Protein AF-A0A7G5ZR38-F1 (afdb_monomer)

Sequence (295 aa):
MTVLQPEMVTRLSILSIAAEMAARTSNGDVGGRALLDALPGSLGVTAGALDDHVKLMEQQDLVKGIFTMGGLAAVFVRPRGKDLAAQFERDRRDPVDRLLALEDDYLRWLYTRVEIEGVVPVARDFLDAKFGYLGIAYTEGEVEKATSRLHAKDLLEPGSLDMTETGRKTVEHKRSVRDLDRVATVSHVTTHITDSTNVSVGSSNVTQTATIQASWADEVTRLLEIVGQSMAALPDKVGDAIAPLVEDAREGVAAEEKSRVKRALSSIAGFLNDTAAGALGGHLATQIPQVMALL

Nearest PDB structures (foldseek):
  3eco-assembly1_A  TM=5.304E-01  e=6.222E-02  Staphylococcus aureus subsp. aureus Mu50
  7ne9-assembly1_CCC  TM=7.356E-01  e=5.129E-01  Parasynechococcus marenigrum WH 8102
  7ne9-assembly1_DDD  TM=6.601E-01  e=2.711E-01  Parasynechococcus marenigrum WH 8102
  6ep3-assembly1_A  TM=2.578E-01  e=2.465E+00  Listeria monocytogenes EGD-e
  8rhz-assembly1_A  TM=2.061E-01  e=1.665E+00  Homo sapiens

Solvent-accessible surface area (backbone atoms only — not comparable to full-atom values): 17172 Å² total; per-residue (Å²): 130,84,83,73,52,70,71,54,48,51,47,51,49,52,44,31,52,49,40,57,50,17,73,75,35,96,83,36,52,34,44,34,63,62,50,58,73,68,49,64,75,88,72,70,74,45,75,69,56,46,43,53,49,46,52,55,35,31,78,68,57,25,33,46,71,41,73,51,100,89,42,50,52,31,38,33,66,32,72,65,26,42,54,51,22,53,49,51,51,49,60,58,63,34,69,65,64,45,46,52,51,45,40,42,52,51,53,48,49,46,48,43,33,43,78,72,66,69,39,88,82,52,78,67,59,54,57,71,68,62,51,50,50,83,85,43,65,67,51,70,72,55,51,54,54,34,51,57,49,36,38,78,67,54,26,24,41,89,97,51,86,49,66,28,74,60,30,50,50,34,53,75,69,70,50,55,69,73,57,60,80,57,60,67,78,77,72,81,76,82,76,88,76,94,65,100,70,93,75,86,83,80,58,96,86,62,91,80,82,81,82,75,85,65,53,62,57,57,56,49,50,53,50,51,48,54,51,58,64,50,38,80,78,44,60,66,77,55,32,67,65,43,51,63,36,53,50,51,23,50,54,17,49,78,70,69,34,48,71,52,25,49,51,28,52,49,53,50,42,50,51,38,66,73,61,73,50,55,74,63,26,55,55,51,54,61,49,53,61,62,55,53,75,63,94

pLDDT: mean 89.08, std 13.52, range [47.53, 98.44]

Structure (mmCIF, N/CA/C/O backbone):
data_AF-A0A7G5ZR38-F1
#
_entry.id   AF-A0A7G5ZR38-F1
#
loop_
_atom_site.group_PDB
_atom_site.id
_atom_site.type_symbol
_atom_site.label_atom_id
_atom_site.label_alt_id
_atom_site.label_comp_id
_atom_site.label_asym_id
_atom_site.label_entity_id
_atom_site.label_seq_id
_atom_site.pdbx_PDB_ins_code
_atom_site.Cartn_x
_atom_site.Cartn_y
_atom_site.Cartn_z
_atom_site.occupancy
_atom_site.B_iso_or_equiv
_atom_site.auth_seq_id
_atom_site.auth_comp_id
_atom_site.auth_asym_id
_atom_site.auth_atom_id
_atom_site.pdbx_PDB_model_num
ATOM 1 N N . MET A 1 1 ? -6.845 -3.267 -0.862 1.00 54.16 1 MET A N 1
ATOM 2 C CA . MET A 1 1 ? -5.856 -2.731 -1.817 1.00 54.16 1 MET A CA 1
ATOM 3 C C . MET A 1 1 ? -4.561 -3.469 -1.547 1.00 54.16 1 MET A C 1
ATOM 5 O O . MET A 1 1 ? -4.143 -3.497 -0.396 1.00 54.16 1 MET A O 1
ATOM 9 N N . THR A 1 2 ? -4.000 -4.170 -2.526 1.00 74.00 2 THR A N 1
ATOM 10 C CA . THR A 1 2 ? -2.745 -4.901 -2.313 1.00 74.00 2 THR A CA 1
ATOM 11 C C . THR A 1 2 ? -1.621 -3.881 -2.194 1.00 74.00 2 THR A C 1
ATOM 13 O O . THR A 1 2 ? -1.389 -3.129 -3.136 1.00 74.00 2 THR A O 1
ATOM 16 N N . VAL A 1 3 ? -0.951 -3.823 -1.041 1.00 81.06 3 VAL A N 1
ATOM 17 C CA . VAL A 1 3 ? 0.235 -2.976 -0.865 1.00 81.06 3 VAL A CA 1
ATOM 18 C C . VAL A 1 3 ? 1.305 -3.485 -1.827 1.00 81.06 3 VAL A C 1
ATOM 20 O O . VAL A 1 3 ? 1.774 -4.619 -1.699 1.00 81.06 3 VAL A O 1
ATOM 23 N N . LEU A 1 4 ? 1.642 -2.681 -2.835 1.00 89.44 4 LEU A N 1
ATOM 24 C CA . LEU A 1 4 ? 2.695 -3.028 -3.782 1.00 89.44 4 LEU A CA 1
ATOM 25 C C . LEU A 1 4 ? 4.043 -2.972 -3.066 1.00 89.44 4 LEU A C 1
ATOM 27 O O . LEU A 1 4 ? 4.365 -1.994 -2.395 1.00 89.44 4 LEU A O 1
ATOM 31 N N . GLN A 1 5 ? 4.838 -4.028 -3.227 1.00 93.38 5 GLN A N 1
ATOM 32 C CA . GLN A 1 5 ? 6.209 -4.047 -2.726 1.00 93.38 5 GLN A CA 1
ATOM 33 C C . GLN A 1 5 ? 7.028 -2.938 -3.414 1.00 93.38 5 GLN A C 1
ATOM 35 O O . GLN A 1 5 ? 6.833 -2.729 -4.617 1.00 93.38 5 GLN A O 1
ATOM 40 N N . PRO A 1 6 ? 7.969 -2.269 -2.722 1.00 91.81 6 PRO A N 1
ATOM 41 C CA . PRO A 1 6 ? 8.768 -1.184 -3.302 1.00 91.81 6 PRO A CA 1
ATOM 42 C C . PRO A 1 6 ? 9.442 -1.559 -4.630 1.00 91.81 6 PRO A C 1
ATOM 44 O O . PRO A 1 6 ? 9.352 -0.821 -5.606 1.00 91.81 6 PRO A O 1
ATOM 47 N N . GLU A 1 7 ? 10.009 -2.764 -4.725 1.00 94.94 7 GLU A N 1
ATOM 48 C CA . GLU A 1 7 ? 10.624 -3.270 -5.961 1.00 94.94 7 GLU A CA 1
ATOM 49 C C . GLU A 1 7 ? 9.632 -3.420 -7.124 1.00 94.94 7 GLU A C 1
ATOM 51 O O . GLU A 1 7 ? 9.996 -3.298 -8.296 1.00 94.94 7 GLU A O 1
ATOM 56 N N . MET A 1 8 ? 8.364 -3.716 -6.823 1.00 95.56 8 MET A N 1
ATOM 57 C CA . MET A 1 8 ? 7.316 -3.777 -7.839 1.00 95.56 8 MET A CA 1
ATOM 58 C C . MET A 1 8 ? 6.988 -2.375 -8.354 1.00 95.56 8 MET A C 1
ATOM 60 O O . MET A 1 8 ? 6.874 -2.193 -9.562 1.00 95.56 8 MET A O 1
ATOM 64 N N . VAL A 1 9 ? 6.901 -1.382 -7.464 1.00 95.00 9 VAL A N 1
ATOM 65 C CA . VAL A 1 9 ? 6.687 0.023 -7.848 1.00 95.00 9 VAL A CA 1
ATOM 66 C C . VAL A 1 9 ? 7.836 0.522 -8.725 1.00 95.00 9 VAL A C 1
ATOM 68 O O . VAL A 1 9 ? 7.581 1.139 -9.760 1.00 95.00 9 VAL A O 1
ATOM 71 N N . THR A 1 10 ? 9.087 0.192 -8.385 1.00 95.81 10 THR A N 1
ATOM 72 C CA . THR A 1 10 ? 10.254 0.523 -9.217 1.00 95.81 10 THR A CA 1
ATOM 73 C C . THR A 1 10 ? 10.144 -0.101 -10.607 1.00 95.81 10 THR A C 1
ATOM 75 O O . THR A 1 10 ? 10.265 0.609 -11.604 1.00 95.81 10 THR A O 1
ATOM 78 N N . ARG A 1 11 ? 9.835 -1.402 -10.707 1.00 97.31 11 ARG A N 1
ATOM 79 C CA . ARG A 1 11 ? 9.663 -2.078 -12.008 1.00 97.31 11 ARG A CA 1
ATOM 80 C C . ARG A 1 11 ? 8.535 -1.482 -12.843 1.00 97.31 11 ARG A C 1
ATOM 82 O O . ARG A 1 11 ? 8.732 -1.244 -14.030 1.00 97.31 11 ARG A O 1
ATOM 89 N N . LEU A 1 12 ? 7.379 -1.212 -12.240 1.00 97.25 12 LEU A N 1
ATOM 90 C CA . LEU A 1 12 ? 6.247 -0.597 -12.936 1.00 97.25 12 LEU A CA 1
ATOM 91 C C . LEU A 1 12 ? 6.560 0.836 -13.386 1.00 97.25 12 LEU A C 1
ATOM 93 O O . LEU A 1 12 ? 6.154 1.233 -14.476 1.00 97.25 12 LEU A O 1
ATOM 97 N N . SER A 1 13 ? 7.354 1.577 -12.610 1.00 96.38 13 SER A N 1
ATOM 98 C CA . SER A 1 13 ? 7.843 2.904 -13.000 1.00 96.38 13 SER A CA 1
ATOM 99 C C . SER A 1 13 ? 8.786 2.828 -14.204 1.00 96.38 13 SER A C 1
ATOM 101 O O . SER A 1 13 ? 8.614 3.588 -15.155 1.00 96.38 13 SER A O 1
ATOM 103 N N . ILE A 1 14 ? 9.729 1.874 -14.212 1.00 97.56 14 ILE A N 1
ATOM 104 C CA . ILE A 1 14 ? 10.611 1.620 -15.366 1.00 97.56 14 ILE A CA 1
ATOM 105 C C . ILE A 1 14 ? 9.779 1.244 -16.598 1.00 97.56 14 ILE A C 1
ATOM 107 O O . ILE A 1 14 ? 9.995 1.795 -17.675 1.00 97.56 14 ILE A O 1
ATOM 111 N N . LEU A 1 15 ? 8.814 0.330 -16.443 1.00 98.19 15 LEU A N 1
ATOM 112 C CA . LEU A 1 15 ? 7.939 -0.118 -17.528 1.00 98.19 15 LEU A CA 1
ATOM 113 C C . LEU A 1 15 ? 7.117 1.036 -18.111 1.00 98.19 15 LEU A C 1
ATOM 115 O O . LEU A 1 15 ? 7.019 1.153 -19.330 1.00 98.19 15 LEU A O 1
ATOM 119 N N . SER A 1 16 ? 6.555 1.889 -17.251 1.00 97.69 16 SER A N 1
ATOM 120 C CA . SER A 1 16 ? 5.786 3.064 -17.663 1.00 97.69 16 SER A CA 1
ATOM 121 C C . SER A 1 16 ? 6.632 4.047 -18.473 1.00 97.69 16 SER A C 1
ATOM 123 O O . SER A 1 16 ? 6.255 4.416 -19.587 1.00 97.69 16 SER A O 1
ATOM 125 N N . ILE A 1 17 ? 7.827 4.388 -17.979 1.00 97.31 17 ILE A N 1
ATOM 126 C CA . ILE A 1 17 ? 8.744 5.303 -18.673 1.00 97.31 17 ILE A CA 1
ATOM 127 C C . ILE A 1 17 ? 9.209 4.702 -20.005 1.00 97.31 17 ILE A C 1
ATOM 129 O O . ILE A 1 17 ? 9.191 5.383 -21.030 1.00 97.31 17 ILE A O 1
ATOM 133 N N . ALA A 1 18 ? 9.547 3.409 -20.035 1.00 97.88 18 ALA A N 1
ATOM 134 C CA . ALA A 1 18 ? 9.899 2.722 -21.274 1.00 97.88 18 ALA A CA 1
ATOM 135 C C . ALA A 1 18 ? 8.738 2.727 -22.283 1.00 97.88 18 ALA A C 1
ATOM 137 O O . ALA A 1 18 ? 8.961 2.949 -23.472 1.00 97.88 18 ALA A O 1
ATOM 138 N N . ALA A 1 19 ? 7.496 2.520 -21.833 1.00 97.81 19 ALA A N 1
ATOM 139 C CA . ALA A 1 19 ? 6.319 2.551 -22.700 1.00 97.81 19 ALA A CA 1
ATOM 140 C C . ALA A 1 19 ? 6.065 3.954 -23.272 1.00 97.81 19 ALA A C 1
ATOM 142 O O . ALA A 1 19 ? 5.773 4.087 -24.462 1.00 97.81 19 ALA A O 1
ATOM 143 N N . GLU A 1 20 ? 6.227 4.995 -22.453 1.00 97.31 20 GLU A 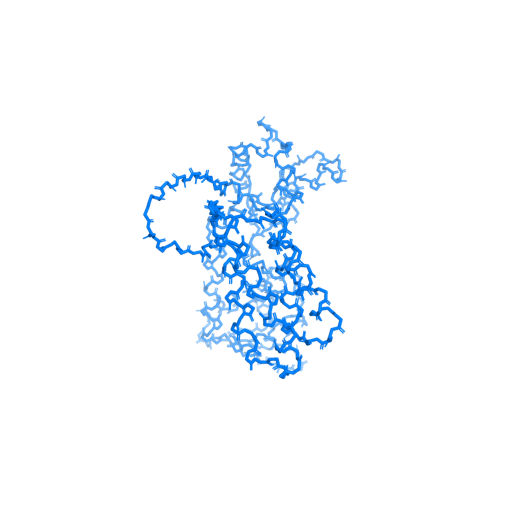N 1
ATOM 144 C CA . GLU A 1 20 ? 6.110 6.388 -22.883 1.00 97.31 20 GLU A CA 1
ATOM 145 C C . GLU A 1 20 ? 7.185 6.757 -23.914 1.00 97.31 20 GLU A C 1
ATOM 147 O O . GLU A 1 20 ? 6.877 7.358 -24.945 1.00 97.31 20 GLU A O 1
ATOM 152 N N . MET A 1 21 ? 8.439 6.365 -23.679 1.00 98.00 21 MET A N 1
ATOM 153 C CA . MET A 1 21 ? 9.536 6.600 -24.621 1.00 98.00 21 MET A CA 1
ATOM 154 C C . MET A 1 21 ? 9.327 5.840 -25.935 1.00 98.00 21 MET A C 1
ATOM 156 O O . MET A 1 21 ? 9.479 6.428 -27.005 1.00 98.00 21 MET A O 1
ATOM 160 N N . ALA A 1 22 ? 8.914 4.571 -25.870 1.00 97.19 22 ALA A N 1
ATOM 161 C CA . ALA A 1 22 ? 8.637 3.749 -27.047 1.00 97.19 22 ALA A CA 1
ATOM 162 C C . ALA A 1 22 ? 7.500 4.319 -27.911 1.00 97.19 22 ALA A C 1
ATOM 164 O O . ALA A 1 22 ? 7.500 4.135 -29.124 1.00 97.19 22 ALA A O 1
ATOM 165 N N . ALA A 1 23 ? 6.534 5.027 -27.315 1.00 96.81 23 ALA A N 1
ATOM 166 C CA . ALA A 1 23 ? 5.470 5.700 -28.060 1.00 96.81 23 ALA A CA 1
ATOM 167 C C . ALA A 1 23 ? 5.968 6.920 -28.862 1.00 96.81 23 ALA A C 1
ATOM 169 O O . ALA A 1 23 ? 5.287 7.363 -29.786 1.00 96.81 23 ALA A O 1
ATOM 170 N N . ARG A 1 24 ? 7.143 7.465 -28.520 1.00 96.69 24 ARG A N 1
ATOM 171 C CA . ARG A 1 24 ? 7.764 8.615 -29.199 1.00 96.69 24 ARG A CA 1
ATOM 172 C C . ARG A 1 24 ? 8.770 8.202 -30.278 1.00 96.69 24 ARG A C 1
ATOM 174 O O . ARG A 1 24 ? 9.185 9.055 -31.059 1.00 96.69 24 ARG A O 1
ATOM 181 N N . THR A 1 25 ? 9.177 6.931 -30.334 1.00 95.38 25 THR A N 1
ATOM 182 C CA . THR A 1 25 ? 10.129 6.414 -31.330 1.00 95.38 25 THR A CA 1
ATOM 183 C C . THR A 1 25 ? 9.399 5.671 -32.452 1.00 95.38 25 THR A C 1
ATOM 185 O O . THR A 1 25 ? 8.442 4.940 -32.215 1.00 95.38 25 THR A O 1
ATOM 188 N N . SER A 1 26 ? 9.846 5.828 -33.703 1.00 91.75 26 SER A N 1
ATOM 189 C CA . SER A 1 26 ? 9.220 5.157 -34.860 1.00 91.75 26 SER A CA 1
ATOM 190 C C . SER A 1 26 ? 9.378 3.635 -34.828 1.00 91.75 26 SER A C 1
ATOM 192 O O . SER A 1 26 ? 8.535 2.906 -35.342 1.00 91.75 26 SER A O 1
ATOM 194 N N . ASN A 1 27 ? 10.471 3.165 -34.227 1.00 90.94 27 ASN A N 1
ATOM 195 C CA . ASN A 1 27 ? 10.857 1.758 -34.189 1.00 90.94 27 ASN A CA 1
ATOM 196 C C . ASN A 1 27 ? 10.329 1.032 -32.937 1.00 90.94 27 ASN A C 1
ATOM 198 O O . ASN A 1 27 ? 10.399 -0.195 -32.866 1.00 90.94 27 ASN A O 1
ATOM 202 N N . GLY A 1 28 ? 9.786 1.771 -31.960 1.00 91.12 28 GLY A N 1
ATOM 203 C CA . GLY A 1 28 ? 9.243 1.223 -30.715 1.00 91.12 28 GLY A CA 1
ATOM 204 C C . GLY A 1 28 ? 10.284 0.651 -29.748 1.00 91.12 28 GLY A C 1
ATOM 205 O O . GLY A 1 28 ? 9.896 0.041 -28.749 1.00 91.12 28 GLY A O 1
ATOM 206 N N . ASP A 1 29 ? 11.578 0.826 -30.029 1.00 95.19 29 ASP A N 1
ATOM 207 C CA . ASP A 1 29 ? 12.674 0.492 -29.129 1.00 95.19 29 ASP A CA 1
ATOM 208 C C . ASP A 1 29 ? 13.139 1.706 -28.324 1.00 95.19 29 ASP A C 1
ATOM 210 O O . ASP A 1 29 ? 13.048 2.859 -28.760 1.00 95.19 29 ASP A O 1
ATOM 214 N N . VAL A 1 30 ? 13.625 1.426 -27.117 1.00 97.69 30 VAL A N 1
ATOM 215 C CA . VAL A 1 30 ? 14.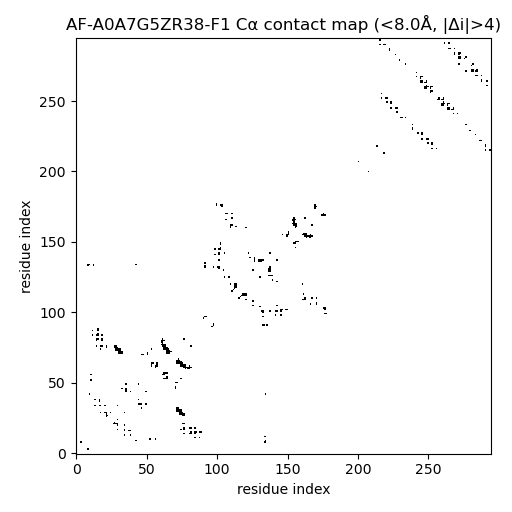195 2.412 -26.199 1.00 97.69 30 VAL A CA 1
ATOM 216 C C . VAL A 1 30 ? 15.603 1.968 -25.832 1.00 97.69 30 VAL A C 1
ATOM 218 O O . VAL A 1 30 ? 15.786 0.881 -25.285 1.00 97.69 30 VAL A O 1
ATOM 221 N N . GLY A 1 31 ? 16.604 2.801 -26.121 1.00 97.69 31 GLY A N 1
ATOM 222 C CA . GLY A 1 31 ? 17.993 2.509 -25.764 1.00 97.69 31 GLY A CA 1
ATOM 223 C C . GLY A 1 31 ? 18.178 2.428 -24.246 1.00 97.69 31 GLY A C 1
ATOM 224 O O . GLY A 1 31 ? 17.693 3.297 -23.525 1.00 97.69 31 GLY A O 1
ATOM 225 N N . GLY A 1 32 ? 18.906 1.422 -23.751 1.00 97.00 32 GLY A N 1
ATOM 226 C CA . GLY A 1 32 ? 19.044 1.170 -22.308 1.00 97.00 32 GLY A CA 1
ATOM 227 C C . GLY A 1 32 ? 19.629 2.353 -21.528 1.00 97.00 32 GLY A C 1
ATOM 228 O O . GLY A 1 32 ? 19.128 2.699 -20.461 1.00 97.00 32 GLY A O 1
ATOM 229 N N . ARG A 1 33 ? 20.620 3.051 -22.100 1.00 97.12 33 ARG A N 1
ATOM 230 C CA . ARG A 1 33 ? 21.179 4.278 -21.505 1.00 97.12 33 ARG A CA 1
ATOM 231 C C . ARG A 1 33 ? 20.180 5.434 -21.488 1.00 97.12 33 ARG A C 1
ATOM 233 O O . ARG A 1 33 ? 20.053 6.098 -20.472 1.00 97.12 33 ARG A O 1
ATOM 240 N N . ALA A 1 34 ? 19.446 5.636 -22.582 1.00 97.62 34 ALA A N 1
ATOM 241 C CA . ALA A 1 34 ? 18.419 6.673 -22.646 1.00 97.62 34 ALA A CA 1
ATOM 242 C C . ALA A 1 34 ? 17.288 6.406 -21.640 1.00 97.62 34 ALA A C 1
ATOM 244 O O . ALA A 1 34 ? 16.775 7.343 -21.039 1.00 97.62 34 ALA A O 1
ATOM 245 N N . LEU A 1 35 ? 16.929 5.132 -21.436 1.00 97.56 35 LEU A N 1
ATOM 246 C CA . LEU A 1 35 ? 15.979 4.731 -20.404 1.00 97.56 35 LEU A CA 1
ATOM 247 C C . LEU A 1 35 ? 16.519 5.056 -19.009 1.00 97.56 35 LEU A C 1
ATOM 249 O O . LEU A 1 35 ? 15.810 5.691 -18.241 1.00 97.56 35 LEU A O 1
ATOM 253 N N . LEU A 1 36 ? 17.763 4.672 -18.700 1.00 97.31 36 LEU A N 1
ATOM 254 C CA . LEU A 1 36 ? 18.401 4.966 -17.413 1.00 97.31 36 LEU A CA 1
ATOM 255 C C . LEU A 1 36 ? 18.450 6.474 -17.124 1.00 97.31 36 LEU A C 1
ATOM 257 O O . LEU A 1 36 ? 18.095 6.888 -16.026 1.00 97.31 36 LEU A O 1
ATOM 261 N N . ASP A 1 37 ? 18.830 7.281 -18.117 1.00 96.94 37 ASP A N 1
ATOM 262 C CA . ASP A 1 37 ? 18.907 8.742 -18.003 1.00 96.94 37 ASP A CA 1
ATOM 263 C C . ASP A 1 37 ? 17.518 9.389 -17.811 1.00 96.94 37 ASP A C 1
ATOM 265 O O . ASP A 1 37 ? 17.408 10.466 -17.225 1.00 96.94 37 ASP A O 1
ATOM 269 N N . ALA A 1 38 ? 16.448 8.739 -18.283 1.00 96.69 38 ALA A N 1
ATOM 270 C CA . ALA A 1 38 ? 15.068 9.191 -18.103 1.00 96.69 38 ALA A CA 1
ATOM 271 C C . ALA A 1 38 ? 14.460 8.791 -16.745 1.00 96.69 38 ALA A C 1
ATOM 273 O O . ALA A 1 38 ? 13.414 9.326 -16.365 1.00 96.69 38 ALA A O 1
ATOM 274 N N . LEU A 1 39 ? 15.072 7.855 -16.007 1.00 95.25 39 LEU A N 1
ATOM 275 C CA . LEU A 1 39 ? 14.566 7.440 -14.700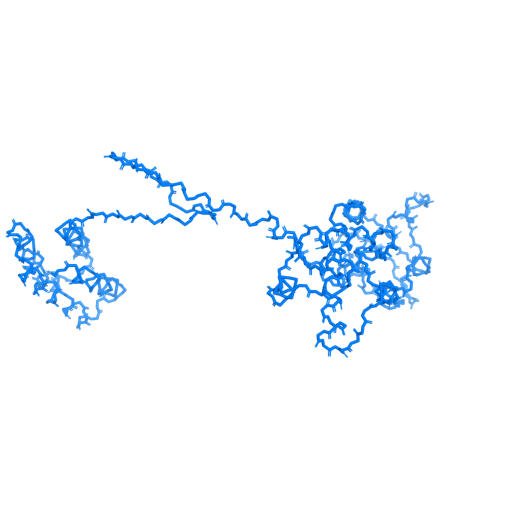 1.00 95.25 39 LEU A CA 1
ATOM 276 C C . LEU A 1 39 ? 14.797 8.542 -13.651 1.00 95.25 39 LEU A C 1
ATOM 278 O O . LEU A 1 39 ? 15.897 9.088 -13.552 1.00 95.25 39 LEU A O 1
ATOM 282 N N . PRO A 1 40 ? 13.799 8.844 -12.799 1.00 91.25 40 PRO A N 1
ATOM 283 C CA . PRO A 1 40 ? 14.002 9.730 -11.664 1.00 91.25 40 PRO A CA 1
ATOM 284 C C . PRO A 1 40 ? 15.117 9.209 -10.753 1.00 91.25 40 PRO A C 1
ATOM 286 O O . PRO A 1 40 ? 15.083 8.057 -10.317 1.00 91.25 40 PRO A O 1
ATOM 289 N N . GLY A 1 41 ? 16.063 10.077 -10.383 1.00 87.75 41 GLY A N 1
ATOM 290 C CA . GLY A 1 41 ? 17.148 9.714 -9.462 1.00 87.75 41 GLY A CA 1
ATOM 291 C C . GLY A 1 41 ? 16.657 9.214 -8.095 1.00 87.75 41 GLY A C 1
ATOM 292 O O . GLY A 1 41 ? 17.369 8.478 -7.417 1.00 87.75 41 GLY A O 1
ATOM 293 N N . SER A 1 42 ? 15.420 9.549 -7.706 1.00 82.50 42 SER A N 1
ATOM 294 C CA . SER A 1 42 ? 14.762 9.037 -6.497 1.00 82.50 42 SER A CA 1
ATOM 295 C C . SER A 1 42 ? 14.527 7.525 -6.508 1.00 82.50 42 SER A C 1
ATOM 297 O O . SER A 1 42 ? 14.404 6.945 -5.435 1.00 82.50 42 SER A O 1
ATOM 299 N N . LEU A 1 43 ? 14.494 6.876 -7.677 1.00 88.31 43 LEU A N 1
ATOM 300 C CA . LEU A 1 43 ? 14.350 5.421 -7.765 1.00 88.31 43 LEU A CA 1
ATOM 301 C C . LEU A 1 43 ? 15.650 4.674 -7.426 1.00 88.31 43 LEU A C 1
ATOM 303 O O . LEU A 1 43 ? 15.605 3.469 -7.200 1.00 88.31 43 LEU A O 1
ATOM 307 N N . GLY A 1 44 ? 16.804 5.357 -7.412 1.00 91.94 44 GLY A N 1
ATOM 308 C CA . GLY A 1 44 ? 18.097 4.750 -7.072 1.00 91.94 44 GLY A CA 1
ATOM 309 C C . GLY A 1 44 ? 18.537 3.620 -8.012 1.00 91.94 44 GLY A C 1
ATOM 310 O O . GLY A 1 44 ? 19.366 2.792 -7.637 1.00 91.94 44 GLY A O 1
ATOM 311 N N . VAL A 1 45 ? 17.976 3.553 -9.223 1.00 95.88 45 VAL A N 1
ATOM 312 C CA . VAL A 1 45 ? 18.248 2.476 -10.180 1.00 95.88 45 VAL A CA 1
ATOM 313 C C . VAL A 1 45 ? 19.611 2.706 -10.826 1.00 95.88 45 VAL A C 1
ATOM 315 O O . VAL A 1 45 ? 19.833 3.700 -11.512 1.00 95.88 45 VAL A O 1
ATOM 318 N N . THR A 1 46 ? 20.530 1.770 -10.610 1.00 96.62 46 THR A N 1
ATOM 319 C CA . THR A 1 46 ? 21.821 1.723 -11.307 1.00 96.62 46 THR A CA 1
ATOM 320 C C . THR A 1 46 ? 21.683 0.986 -12.639 1.00 96.62 46 THR A C 1
ATOM 322 O O . THR A 1 46 ? 20.706 0.272 -12.858 1.00 96.62 46 THR A O 1
ATOM 325 N N . ALA A 1 47 ? 22.679 1.094 -13.524 1.00 95.88 47 ALA A N 1
ATOM 326 C CA . ALA A 1 47 ? 22.681 0.351 -14.789 1.00 95.88 47 ALA A CA 1
ATOM 327 C C . ALA A 1 47 ? 22.531 -1.171 -14.580 1.00 95.88 47 ALA A C 1
ATOM 329 O O . ALA A 1 47 ? 21.712 -1.803 -15.236 1.00 95.88 47 ALA A O 1
ATOM 330 N N . GLY A 1 48 ? 23.251 -1.749 -13.608 1.00 95.69 48 GLY A N 1
ATOM 331 C CA . GLY A 1 48 ? 23.129 -3.176 -13.285 1.00 95.69 48 GLY A CA 1
ATOM 332 C C . GLY A 1 48 ? 21.744 -3.553 -12.748 1.00 95.69 48 GLY A C 1
ATOM 333 O O . GLY A 1 48 ? 21.171 -4.552 -13.171 1.00 95.69 48 GLY A O 1
ATOM 334 N N . ALA A 1 49 ? 21.161 -2.719 -11.880 1.00 96.81 49 ALA A N 1
ATOM 335 C CA . ALA A 1 49 ? 19.807 -2.949 -11.373 1.00 96.81 49 ALA A CA 1
ATOM 336 C C . ALA A 1 49 ? 18.743 -2.836 -12.480 1.00 96.81 49 ALA A C 1
ATOM 338 O O . ALA A 1 49 ? 17.768 -3.588 -12.481 1.00 96.81 49 ALA A O 1
ATOM 339 N N . LEU A 1 50 ? 18.932 -1.926 -13.443 1.00 97.50 50 LEU A N 1
ATOM 340 C CA . LEU A 1 50 ? 18.060 -1.810 -14.610 1.00 97.50 50 LEU A CA 1
ATOM 341 C C . LEU A 1 50 ? 18.088 -3.094 -15.447 1.00 97.50 50 LEU A C 1
ATOM 343 O O . LEU A 1 50 ? 17.022 -3.600 -15.802 1.00 97.50 50 LEU A O 1
ATOM 347 N N . ASP A 1 51 ? 19.275 -3.644 -15.715 1.00 98.06 51 ASP A N 1
ATOM 348 C CA . ASP A 1 51 ? 19.429 -4.906 -16.445 1.00 98.06 51 ASP A CA 1
ATOM 349 C C . ASP A 1 51 ? 18.649 -6.042 -15.763 1.00 98.06 51 ASP A C 1
ATOM 351 O O . ASP A 1 51 ? 17.911 -6.779 -16.423 1.00 98.06 51 ASP A O 1
ATOM 355 N N . ASP A 1 52 ? 18.764 -6.162 -14.439 1.00 97.88 52 ASP A N 1
ATOM 356 C CA . ASP A 1 52 ? 18.081 -7.201 -13.666 1.00 97.88 52 ASP A CA 1
ATOM 357 C C . ASP A 1 52 ? 16.559 -7.007 -13.648 1.00 97.88 52 ASP A C 1
ATOM 359 O O . ASP A 1 52 ? 15.802 -7.961 -13.858 1.00 97.88 52 ASP A O 1
ATOM 363 N N . HIS A 1 53 ? 16.081 -5.770 -13.496 1.00 98.00 53 HIS A N 1
ATOM 364 C CA . HIS A 1 53 ? 14.656 -5.463 -13.605 1.00 98.00 53 HIS A CA 1
ATOM 365 C C . HIS A 1 53 ? 14.096 -5.779 -14.996 1.00 98.00 53 HIS A C 1
ATOM 367 O O . HIS A 1 53 ? 13.004 -6.344 -15.091 1.00 98.00 53 HIS A O 1
ATOM 373 N N . VAL A 1 54 ? 14.830 -5.471 -16.071 1.00 98.19 54 VAL A N 1
ATOM 374 C CA . VAL A 1 54 ? 14.407 -5.785 -17.444 1.00 98.19 54 VAL A CA 1
ATOM 375 C C . VAL A 1 54 ? 14.368 -7.291 -17.682 1.00 98.19 54 VAL A C 1
ATOM 377 O O . VAL A 1 54 ? 13.381 -7.768 -18.241 1.00 98.19 54 VAL A O 1
ATOM 380 N N . LYS A 1 55 ? 15.351 -8.062 -17.198 1.00 98.31 55 LYS A N 1
ATOM 381 C CA . LYS A 1 55 ? 15.317 -9.537 -17.273 1.00 98.31 55 LYS A CA 1
ATOM 382 C C . LYS A 1 55 ? 14.093 -10.115 -16.562 1.00 98.31 55 LYS A C 1
ATOM 384 O O . LYS A 1 55 ? 13.431 -11.000 -17.099 1.00 98.31 55 LYS A O 1
ATOM 389 N N . LEU A 1 56 ? 13.757 -9.601 -15.377 1.00 98.06 56 LEU A N 1
ATOM 390 C CA . LEU A 1 56 ? 12.565 -10.034 -14.640 1.00 98.06 56 LEU A CA 1
ATOM 391 C C . LEU A 1 56 ? 11.270 -9.688 -15.390 1.00 98.06 56 LEU A C 1
ATOM 393 O O . LEU A 1 56 ? 10.357 -10.507 -15.452 1.00 98.06 56 LEU A O 1
ATOM 397 N N . MET A 1 57 ? 11.184 -8.497 -15.987 1.00 98.44 57 MET A N 1
ATOM 398 C CA . MET A 1 57 ? 10.031 -8.106 -16.806 1.00 98.44 57 MET A CA 1
ATOM 399 C C . MET A 1 57 ? 9.937 -8.915 -18.110 1.00 98.44 57 MET A C 1
ATOM 401 O O . MET A 1 57 ? 8.837 -9.181 -18.593 1.00 98.44 57 MET A O 1
ATOM 405 N N . GLU A 1 58 ? 11.068 -9.335 -18.678 1.00 98.38 58 GLU A N 1
ATOM 406 C CA . GLU A 1 58 ? 11.119 -10.214 -19.848 1.00 98.38 58 GLU A CA 1
ATOM 407 C C . GLU A 1 58 ? 10.617 -11.626 -19.518 1.00 98.38 58 GLU A C 1
ATOM 409 O O . GLU A 1 58 ? 9.813 -12.172 -20.273 1.00 98.38 58 GLU A O 1
ATOM 414 N N . GLN A 1 59 ? 10.980 -12.177 -18.353 1.00 98.12 59 GLN A N 1
ATOM 415 C CA . GLN A 1 59 ? 10.423 -13.444 -17.846 1.00 98.12 59 GLN A CA 1
ATOM 416 C C . GLN A 1 59 ? 8.896 -13.392 -17.665 1.00 98.12 59 GLN A C 1
ATOM 418 O O . GLN A 1 59 ? 8.224 -14.417 -17.757 1.00 98.12 59 GLN A O 1
ATOM 423 N N . GLN A 1 60 ? 8.342 -12.202 -17.424 1.00 98.00 60 GLN A N 1
ATOM 424 C CA . GLN A 1 60 ? 6.904 -11.960 -17.273 1.00 98.00 60 GLN A CA 1
ATOM 425 C C . GLN A 1 60 ? 6.190 -11.614 -18.589 1.00 98.00 60 GLN A C 1
ATOM 427 O O . GLN A 1 60 ? 4.996 -11.308 -18.566 1.00 98.00 60 GLN A O 1
ATOM 432 N N . ASP A 1 61 ? 6.893 -11.658 -19.726 1.00 98.12 61 ASP A N 1
ATOM 433 C CA . ASP A 1 61 ? 6.362 -11.299 -21.046 1.00 98.12 61 ASP A CA 1
ATOM 434 C C . ASP A 1 61 ? 5.881 -9.832 -21.144 1.00 98.12 61 ASP A C 1
ATOM 436 O O . ASP A 1 61 ? 4.970 -9.491 -21.899 1.00 98.12 61 ASP A O 1
ATOM 440 N N . LEU A 1 62 ? 6.489 -8.929 -20.369 1.00 98.19 62 LEU A N 1
ATOM 441 C CA . LEU A 1 62 ? 6.156 -7.498 -20.388 1.00 98.19 62 LEU A CA 1
ATOM 442 C C . LEU A 1 62 ? 7.049 -6.721 -21.358 1.00 98.19 62 LEU A C 1
ATOM 444 O O . LEU A 1 62 ? 6.598 -5.791 -22.031 1.00 98.19 62 LEU A O 1
ATOM 448 N N . VAL A 1 63 ? 8.315 -7.122 -21.463 1.00 98.44 63 VAL A N 1
ATOM 449 C CA . VAL A 1 63 ? 9.316 -6.496 -22.334 1.00 98.44 63 VAL A CA 1
ATOM 450 C C . VAL A 1 63 ? 10.134 -7.553 -23.080 1.00 98.44 63 VAL A C 1
ATOM 452 O O . VAL A 1 63 ? 10.020 -8.753 -22.832 1.00 98.44 63 VAL A O 1
ATOM 455 N N . LYS A 1 64 ? 10.942 -7.116 -24.040 1.00 98.44 64 LYS A N 1
ATOM 456 C CA . LYS A 1 64 ? 12.025 -7.894 -24.647 1.00 98.44 64 LYS A CA 1
ATOM 457 C C . LYS A 1 64 ? 13.298 -7.059 -24.566 1.00 98.44 64 LYS A C 1
ATOM 459 O O . LYS A 1 64 ? 13.343 -5.973 -25.149 1.00 98.44 64 LYS A O 1
ATOM 464 N N . GLY A 1 65 ? 14.290 -7.543 -23.827 1.00 97.69 65 GLY A N 1
ATOM 465 C CA . GLY A 1 65 ? 15.580 -6.874 -23.684 1.00 97.69 65 GLY A CA 1
ATOM 466 C C . GLY A 1 65 ? 16.560 -7.332 -24.763 1.00 97.69 65 GLY A C 1
ATOM 467 O O . GLY A 1 65 ? 16.610 -8.507 -25.116 1.00 97.69 65 GLY A O 1
ATOM 468 N N . ILE A 1 66 ? 17.358 -6.412 -25.297 1.00 98.12 66 ILE A N 1
ATOM 469 C CA . ILE A 1 66 ? 18.541 -6.729 -26.099 1.00 98.12 66 ILE A CA 1
ATOM 470 C C . ILE A 1 66 ? 19.761 -6.393 -25.253 1.00 98.12 66 ILE A C 1
ATOM 472 O O . ILE A 1 66 ? 20.014 -5.224 -24.967 1.00 98.12 66 ILE A O 1
ATOM 476 N N . PHE A 1 67 ? 20.520 -7.416 -24.873 1.00 97.69 67 PHE A N 1
ATOM 477 C CA . PHE A 1 67 ? 21.717 -7.284 -24.048 1.00 97.69 67 PHE A CA 1
ATOM 478 C C . PHE A 1 67 ? 22.978 -7.493 -24.890 1.00 97.69 67 PHE A C 1
ATOM 480 O O . PHE A 1 67 ? 23.024 -8.350 -25.772 1.00 97.69 67 PHE A O 1
ATOM 487 N N . THR A 1 68 ? 24.009 -6.706 -24.605 1.00 97.12 68 THR A N 1
ATOM 488 C CA . THR A 1 68 ? 25.348 -6.812 -25.201 1.00 97.12 68 THR A CA 1
ATOM 489 C C . THR A 1 68 ? 26.383 -7.022 -24.098 1.00 97.12 68 THR A C 1
ATOM 491 O O . THR A 1 68 ? 26.043 -7.019 -22.916 1.00 97.12 68 THR A O 1
ATOM 494 N N . MET A 1 69 ? 27.668 -7.146 -24.452 1.00 96.12 69 MET A N 1
ATOM 495 C CA . MET A 1 69 ? 28.742 -7.168 -23.447 1.00 96.12 69 MET A CA 1
ATOM 496 C C . MET A 1 69 ? 28.769 -5.900 -22.571 1.00 96.12 69 MET A C 1
ATOM 498 O O . MET A 1 69 ? 29.286 -5.949 -21.462 1.00 96.12 69 MET A O 1
ATOM 502 N N . GLY A 1 70 ? 28.203 -4.783 -23.048 1.00 94.75 70 GLY A N 1
ATOM 503 C CA . GLY A 1 70 ? 28.085 -3.530 -22.298 1.00 94.75 70 GLY A CA 1
ATOM 504 C C . GLY A 1 70 ? 26.814 -3.392 -21.449 1.00 94.75 70 GLY A C 1
ATOM 505 O O . GLY A 1 70 ? 26.581 -2.306 -20.927 1.00 94.75 70 GLY A O 1
ATOM 506 N N . GLY A 1 71 ? 25.990 -4.441 -21.335 1.00 96.75 71 GLY A N 1
ATOM 507 C CA . GLY A 1 71 ? 24.697 -4.412 -20.637 1.00 96.75 71 GLY A CA 1
ATOM 508 C C . GLY A 1 71 ? 23.508 -4.223 -21.582 1.00 96.75 71 GLY A C 1
ATOM 509 O O . GLY A 1 71 ? 23.583 -4.555 -22.775 1.00 96.75 71 GLY A O 1
ATOM 510 N N . LEU A 1 72 ? 22.393 -3.719 -21.054 1.00 97.81 72 LEU A N 1
ATOM 511 C CA . LEU A 1 72 ? 21.168 -3.466 -21.812 1.00 97.81 72 LEU A CA 1
ATOM 512 C C . LEU A 1 72 ? 21.374 -2.429 -22.929 1.00 97.81 72 LEU A C 1
ATOM 514 O O . LEU A 1 72 ? 21.547 -1.235 -22.684 1.00 97.81 72 LEU A O 1
ATOM 518 N N . ALA A 1 73 ? 21.297 -2.882 -24.179 1.00 97.81 73 ALA A N 1
ATOM 519 C CA . ALA A 1 73 ? 21.391 -2.027 -25.357 1.00 97.81 73 ALA A CA 1
ATOM 520 C C . ALA A 1 73 ? 20.036 -1.415 -25.729 1.00 97.81 73 ALA A C 1
ATOM 522 O O . ALA A 1 73 ? 19.963 -0.210 -25.965 1.00 97.81 73 ALA A O 1
ATOM 523 N N . ALA A 1 74 ? 18.966 -2.215 -25.746 1.00 97.75 74 ALA A N 1
ATOM 524 C CA . ALA A 1 74 ? 17.623 -1.757 -26.104 1.00 97.75 74 ALA A CA 1
ATOM 525 C C . ALA A 1 74 ? 16.520 -2.540 -25.378 1.00 97.75 74 ALA A C 1
ATOM 527 O O . ALA A 1 74 ? 16.696 -3.709 -25.037 1.00 97.75 74 ALA A O 1
ATOM 528 N N . VAL A 1 75 ? 15.365 -1.904 -25.186 1.00 98.38 75 VAL A N 1
ATOM 529 C CA . VAL A 1 75 ? 14.146 -2.496 -24.623 1.00 98.38 75 VAL A CA 1
ATOM 530 C C . VAL A 1 75 ? 12.992 -2.296 -25.595 1.00 98.38 75 VAL A C 1
ATOM 532 O O . VAL A 1 75 ? 12.744 -1.180 -26.046 1.00 98.38 75 VAL A O 1
ATOM 535 N N . PHE A 1 76 ? 12.247 -3.367 -25.859 1.00 98.19 76 PHE A N 1
ATOM 536 C CA . PHE A 1 76 ? 10.971 -3.324 -26.570 1.00 98.19 76 PHE A CA 1
ATOM 537 C C . PHE A 1 76 ? 9.843 -3.641 -25.594 1.00 98.19 76 PHE A C 1
ATOM 539 O O . PHE A 1 76 ? 9.825 -4.718 -24.994 1.00 98.19 76 PHE A O 1
ATOM 546 N N . VAL A 1 77 ? 8.880 -2.735 -25.447 1.00 98.19 77 VAL A N 1
ATOM 547 C CA . VAL A 1 77 ? 7.711 -2.976 -24.591 1.00 98.19 77 VAL A CA 1
ATOM 548 C C . VAL A 1 77 ? 6.671 -3.783 -25.367 1.00 98.19 77 VAL A C 1
ATOM 550 O O . VAL A 1 77 ? 6.175 -3.339 -26.407 1.00 98.19 77 VAL A O 1
ATOM 553 N N . ARG A 1 78 ? 6.333 -4.978 -24.870 1.00 98.12 78 ARG A N 1
ATOM 554 C CA . ARG A 1 78 ? 5.329 -5.861 -25.488 1.00 98.12 78 ARG A CA 1
ATOM 555 C C . ARG A 1 78 ? 3.914 -5.309 -25.251 1.00 98.12 78 ARG A C 1
ATOM 557 O O . ARG A 1 78 ? 3.731 -4.529 -24.317 1.00 98.12 78 ARG A O 1
ATOM 564 N N . PRO A 1 79 ? 2.891 -5.717 -26.032 1.00 97.81 79 PRO A N 1
ATOM 565 C CA . PRO A 1 79 ? 1.516 -5.236 -25.850 1.00 97.81 79 PRO A CA 1
ATOM 566 C C . PRO A 1 79 ? 1.008 -5.351 -24.406 1.00 97.81 79 PRO A C 1
ATOM 568 O O . PRO A 1 79 ? 0.574 -4.358 -23.834 1.00 97.81 79 PRO A O 1
ATOM 571 N N . ARG A 1 80 ? 1.210 -6.509 -23.761 1.00 98.00 80 ARG A N 1
ATOM 572 C CA . ARG A 1 80 ? 0.854 -6.722 -22.349 1.00 98.00 80 ARG A CA 1
ATOM 573 C C . ARG A 1 80 ? 1.562 -5.750 -21.396 1.00 98.00 80 ARG A C 1
ATOM 575 O O . ARG A 1 80 ? 0.966 -5.291 -20.426 1.00 98.00 80 ARG A O 1
ATOM 582 N N . GLY A 1 81 ? 2.827 -5.429 -21.669 1.00 98.19 81 GLY A N 1
ATOM 583 C CA . GLY A 1 81 ? 3.583 -4.431 -20.915 1.00 98.19 81 GLY A CA 1
ATOM 584 C C . GLY A 1 81 ? 3.023 -3.019 -21.088 1.00 98.19 81 GLY A C 1
ATOM 585 O O . GLY A 1 81 ? 2.952 -2.279 -20.112 1.00 98.19 81 GLY A O 1
ATOM 586 N N . LYS A 1 82 ? 2.564 -2.663 -22.296 1.00 98.12 82 LYS A N 1
ATOM 587 C CA . LYS A 1 82 ? 1.907 -1.372 -22.565 1.00 98.12 82 LYS A CA 1
ATOM 588 C C . LYS A 1 82 ? 0.582 -1.248 -21.817 1.00 98.12 82 LYS A C 1
ATOM 590 O O . LYS A 1 82 ? 0.337 -0.210 -21.211 1.00 98.12 82 LYS A O 1
ATOM 595 N N . ASP A 1 83 ? -0.231 -2.302 -21.809 1.00 97.75 83 ASP A N 1
ATOM 596 C CA . ASP A 1 83 ? -1.505 -2.314 -21.082 1.00 97.75 83 ASP A CA 1
ATOM 597 C C . ASP A 1 83 ? -1.282 -2.161 -19.572 1.00 97.75 83 ASP A C 1
ATOM 599 O O . ASP A 1 83 ? -1.953 -1.364 -18.914 1.00 97.75 83 ASP A O 1
ATOM 603 N N . LEU A 1 84 ? -0.293 -2.876 -19.025 1.00 97.69 84 LEU A N 1
ATOM 604 C CA . LEU A 1 84 ? 0.068 -2.778 -17.613 1.00 97.69 84 LEU A CA 1
ATOM 605 C C . LEU A 1 84 ? 0.649 -1.401 -17.258 1.00 97.69 84 LEU A C 1
ATOM 607 O O . LEU A 1 84 ? 0.290 -0.847 -16.223 1.00 97.69 84 LEU A O 1
ATOM 611 N N . ALA A 1 85 ? 1.497 -0.828 -18.117 1.00 97.69 85 ALA A N 1
ATOM 612 C CA . ALA A 1 85 ? 1.993 0.540 -17.968 1.00 97.69 85 ALA A CA 1
ATOM 613 C C . ALA A 1 85 ? 0.846 1.559 -17.966 1.00 97.69 85 ALA A C 1
ATOM 615 O O . ALA A 1 85 ? 0.796 2.429 -17.102 1.00 97.69 85 ALA A O 1
ATOM 616 N N . ALA A 1 86 ? -0.108 1.428 -18.891 1.00 97.25 86 ALA A N 1
ATOM 617 C CA . ALA A 1 86 ? -1.270 2.306 -18.963 1.00 97.25 86 ALA A CA 1
ATOM 618 C C . ALA A 1 86 ? -2.174 2.166 -17.730 1.00 97.25 86 ALA A C 1
ATOM 620 O O . ALA A 1 86 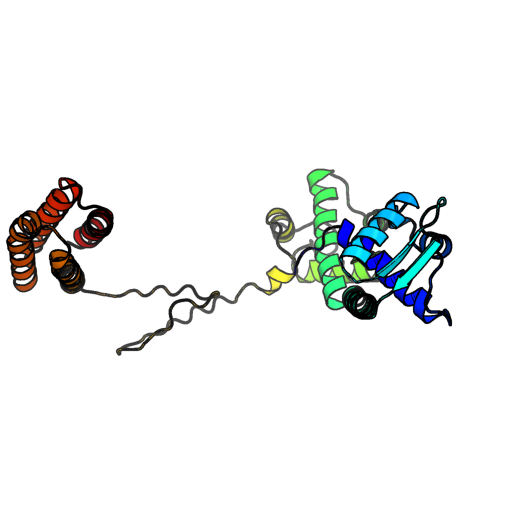? -2.670 3.169 -17.220 1.00 97.25 86 ALA A O 1
ATOM 621 N N . GLN A 1 87 ? -2.375 0.945 -17.221 1.00 96.50 87 GLN A N 1
ATOM 622 C CA . GLN A 1 87 ? -3.079 0.725 -15.958 1.00 96.50 87 GLN A CA 1
ATOM 623 C C . GLN A 1 87 ? -2.353 1.407 -14.797 1.00 96.50 87 GLN A C 1
ATOM 625 O O . GLN A 1 87 ? -2.970 2.185 -14.078 1.00 96.50 87 GLN A O 1
ATOM 630 N N . PHE A 1 88 ? -1.048 1.175 -14.664 1.00 96.44 88 PHE A N 1
ATOM 631 C CA . PHE A 1 88 ? -0.238 1.778 -13.613 1.00 96.44 88 PHE A CA 1
ATOM 632 C C . PHE A 1 88 ? -0.267 3.310 -13.668 1.00 96.44 88 PHE A C 1
ATOM 634 O O . PHE A 1 88 ? -0.406 3.951 -12.634 1.00 96.44 88 PHE A O 1
ATOM 641 N N . GLU A 1 89 ? -0.213 3.915 -14.859 1.00 95.44 89 GLU A N 1
ATOM 642 C CA . GLU A 1 89 ? -0.359 5.366 -15.013 1.00 95.44 89 GLU A CA 1
ATOM 643 C C . GLU A 1 89 ? -1.742 5.882 -14.619 1.00 95.44 89 GLU A C 1
ATOM 645 O O . GLU A 1 89 ? -1.835 6.973 -14.057 1.00 95.44 89 GLU A O 1
ATOM 650 N N . ARG A 1 90 ? -2.810 5.129 -14.910 1.00 96.00 90 ARG A N 1
ATOM 651 C CA . ARG A 1 90 ? -4.162 5.486 -14.463 1.00 96.00 90 ARG A CA 1
ATOM 652 C C . ARG A 1 90 ? -4.248 5.469 -12.945 1.00 96.00 90 ARG A C 1
ATOM 654 O O . ARG A 1 90 ? -4.674 6.466 -12.376 1.00 96.00 90 ARG A O 1
ATOM 661 N N . ASP A 1 91 ? -3.772 4.397 -12.318 1.00 94.06 91 ASP A N 1
ATOM 662 C CA . ASP A 1 91 ? -3.782 4.246 -10.861 1.00 94.06 91 ASP A CA 1
ATOM 663 C C . ASP A 1 91 ? -2.942 5.352 -10.204 1.00 94.06 91 ASP A C 1
ATOM 665 O O . ASP A 1 91 ? -3.396 6.047 -9.302 1.00 94.06 91 ASP A O 1
ATOM 669 N N . ARG A 1 92 ? -1.740 5.608 -10.733 1.00 93.38 92 ARG A N 1
ATOM 670 C CA . ARG A 1 92 ? -0.816 6.651 -10.261 1.00 93.38 92 ARG A CA 1
ATOM 671 C C . ARG A 1 92 ? -1.392 8.067 -10.344 1.00 93.38 92 ARG A C 1
ATOM 673 O O . ARG A 1 92 ? -0.981 8.934 -9.572 1.00 93.38 92 ARG A O 1
ATOM 680 N N . ARG A 1 93 ? -2.316 8.311 -11.277 1.00 93.06 93 ARG A N 1
ATOM 681 C CA . ARG A 1 93 ? -2.982 9.606 -11.486 1.00 93.06 93 ARG A CA 1
ATOM 682 C C . ARG A 1 93 ? -4.376 9.678 -10.870 1.00 93.06 93 ARG A C 1
ATOM 684 O O . ARG A 1 93 ? -5.007 10.723 -11.012 1.00 93.06 93 ARG A O 1
ATOM 691 N N . ASP A 1 94 ? -4.859 8.627 -10.208 1.00 96.06 94 ASP A N 1
ATOM 692 C CA . ASP A 1 94 ? -6.153 8.675 -9.534 1.00 96.06 94 ASP A CA 1
ATOM 693 C C . ASP A 1 94 ? -6.070 9.646 -8.340 1.00 96.06 94 ASP A C 1
ATOM 695 O O . ASP A 1 94 ? -5.365 9.374 -7.362 1.00 96.06 94 ASP A O 1
ATOM 699 N N . PRO A 1 95 ? -6.766 10.799 -8.390 1.00 95.25 95 PRO A N 1
ATOM 700 C CA . PRO A 1 95 ? -6.667 11.806 -7.342 1.00 95.25 95 PRO A CA 1
ATOM 701 C C . PRO A 1 95 ? -7.283 11.340 -6.017 1.00 95.25 95 PRO A C 1
ATOM 703 O O . PRO A 1 95 ? -6.942 11.887 -4.968 1.00 95.25 95 PRO A O 1
ATOM 706 N N . VAL A 1 96 ? -8.207 10.375 -6.046 1.00 94.69 96 VAL A N 1
ATOM 707 C CA . VAL A 1 96 ? -8.881 9.870 -4.848 1.00 94.69 96 VAL A CA 1
ATOM 708 C C . VAL A 1 96 ? -7.950 8.937 -4.092 1.00 94.69 96 VAL A C 1
ATOM 710 O O . VAL A 1 96 ? -7.668 9.192 -2.921 1.00 94.69 96 VAL A O 1
ATOM 713 N N . ASP A 1 97 ? -7.435 7.903 -4.755 1.00 94.44 97 ASP A N 1
ATOM 714 C CA . ASP A 1 97 ? -6.544 6.933 -4.111 1.00 94.44 97 ASP A CA 1
ATOM 715 C C . ASP A 1 97 ? -5.222 7.581 -3.682 1.00 94.44 97 ASP A C 1
ATOM 717 O O . ASP A 1 97 ? -4.718 7.293 -2.595 1.00 94.44 97 ASP A O 1
ATOM 721 N N . ARG A 1 98 ? -4.709 8.533 -4.471 1.00 95.81 98 ARG A N 1
ATOM 722 C CA . ARG A 1 98 ? -3.521 9.318 -4.121 1.00 95.81 98 ARG A CA 1
ATOM 723 C C . ARG A 1 98 ? -3.715 10.162 -2.861 1.00 95.81 98 ARG A C 1
ATOM 725 O O . ARG A 1 98 ? -2.821 10.203 -2.021 1.00 95.81 98 ARG A O 1
ATOM 732 N N . LEU A 1 99 ? -4.861 10.828 -2.713 1.00 95.94 99 LEU A N 1
ATOM 733 C CA . LEU A 1 99 ? -5.147 11.642 -1.529 1.00 95.94 99 LEU A CA 1
ATOM 734 C C . LEU A 1 99 ? -5.368 10.774 -0.283 1.00 95.94 99 LEU A C 1
ATOM 736 O O . LEU A 1 99 ? -4.929 11.146 0.798 1.00 95.94 99 LEU A O 1
ATOM 740 N N . LEU A 1 100 ? -5.995 9.604 -0.431 1.00 94.75 100 LEU A N 1
ATOM 741 C CA . LEU A 1 100 ? -6.153 8.650 0.672 1.00 94.75 100 LEU A CA 1
ATOM 742 C C . LEU A 1 100 ? -4.806 8.081 1.136 1.00 94.75 100 LEU A C 1
ATOM 744 O O . LEU A 1 100 ? -4.552 8.018 2.334 1.00 94.75 100 LEU A O 1
ATOM 748 N N . ALA A 1 101 ? -3.933 7.706 0.198 1.00 95.69 101 ALA A N 1
ATOM 749 C CA . ALA A 1 101 ? -2.582 7.265 0.531 1.00 95.69 101 ALA A CA 1
ATOM 750 C C . ALA A 1 101 ? -1.779 8.375 1.225 1.00 95.69 101 ALA A C 1
ATOM 752 O O . ALA A 1 101 ? -1.084 8.104 2.199 1.00 95.69 101 ALA A O 1
ATOM 753 N N . LEU A 1 102 ? -1.935 9.628 0.781 1.00 97.19 102 LEU A N 1
ATOM 754 C CA . LEU A 1 102 ? -1.333 10.782 1.444 1.00 97.19 102 LEU A CA 1
ATOM 755 C C . LEU A 1 102 ? -1.839 10.956 2.881 1.00 97.19 102 LEU A C 1
ATOM 757 O O . LEU A 1 102 ? -1.026 11.180 3.769 1.00 97.19 102 LEU A O 1
ATOM 761 N N . GLU A 1 103 ? -3.149 10.853 3.127 1.00 97.44 103 GLU A N 1
ATOM 762 C CA . GLU A 1 103 ? -3.718 10.922 4.484 1.00 97.44 103 GLU A CA 1
ATOM 763 C C . GLU A 1 103 ? -3.066 9.870 5.408 1.00 97.44 103 GLU A C 1
ATOM 765 O O . GLU A 1 103 ? -2.648 10.202 6.519 1.00 97.44 103 GLU A O 1
ATOM 770 N N . ASP A 1 104 ? -2.908 8.632 4.925 1.00 97.25 104 ASP A N 1
ATOM 771 C CA . ASP A 1 104 ? -2.271 7.532 5.665 1.00 97.25 104 ASP A CA 1
ATOM 772 C C . ASP A 1 104 ? -0.768 7.768 5.914 1.00 97.25 104 ASP A C 1
ATOM 774 O O . ASP A 1 104 ? -0.278 7.591 7.036 1.00 97.25 104 ASP A O 1
ATOM 778 N N . ASP A 1 105 ? -0.025 8.155 4.874 1.00 97.00 105 ASP A N 1
ATOM 779 C CA . ASP A 1 105 ? 1.419 8.397 4.944 1.00 97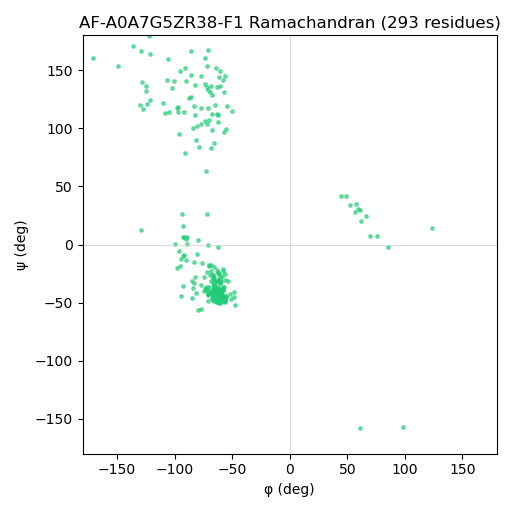.00 105 ASP A CA 1
ATOM 780 C C . ASP A 1 105 ? 1.738 9.588 5.853 1.00 97.00 105 ASP A C 1
ATOM 782 O O . ASP A 1 105 ? 2.647 9.514 6.685 1.00 97.00 105 ASP A O 1
ATOM 786 N N . TYR A 1 106 ? 0.969 10.672 5.727 1.00 97.88 106 TYR A N 1
ATOM 787 C CA . TYR A 1 106 ? 1.161 11.895 6.495 1.00 97.88 106 TYR A CA 1
ATOM 788 C C . TYR A 1 106 ? 0.877 11.672 7.981 1.00 97.88 106 TYR A C 1
ATOM 790 O O . TYR A 1 106 ? 1.689 12.052 8.823 1.00 97.88 106 TYR A O 1
ATOM 798 N N . LEU A 1 107 ? -0.212 10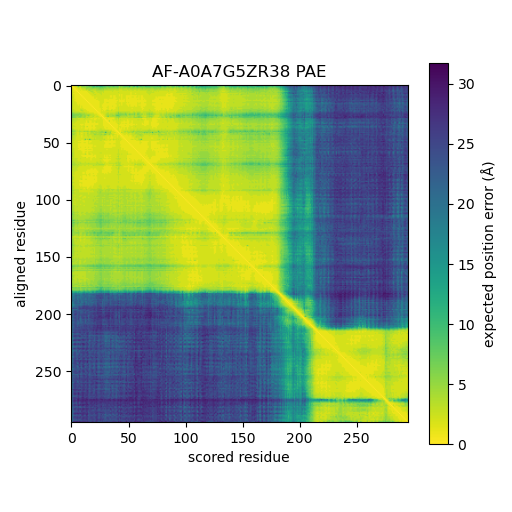.972 8.318 1.00 97.75 107 LEU A N 1
ATOM 799 C CA . LEU A 1 107 ? -0.543 10.654 9.709 1.00 97.75 107 LEU A CA 1
ATOM 800 C C . LEU A 1 107 ? 0.520 9.752 10.360 1.00 97.75 107 LEU A C 1
ATOM 802 O O . LEU A 1 107 ? 0.914 9.975 11.504 1.00 97.75 107 LEU A O 1
ATOM 806 N N . ARG A 1 108 ? 1.044 8.758 9.627 1.00 97.69 108 ARG A N 1
ATOM 807 C CA . ARG A 1 108 ? 2.134 7.894 10.119 1.00 97.69 108 ARG A CA 1
ATOM 808 C C . ARG A 1 108 ? 3.440 8.665 10.308 1.00 97.69 108 ARG A C 1
ATOM 810 O O . ARG A 1 108 ? 4.187 8.394 11.253 1.00 97.69 108 ARG A O 1
ATOM 817 N N . TRP A 1 109 ? 3.732 9.602 9.413 1.00 97.69 109 TRP A N 1
ATOM 818 C CA . TRP A 1 109 ? 4.900 10.464 9.539 1.00 97.69 109 TRP A CA 1
ATOM 819 C C . TRP A 1 109 ? 4.795 11.375 10.768 1.00 97.69 109 TRP A C 1
ATOM 821 O O . TRP A 1 109 ? 5.743 11.422 11.552 1.00 97.69 109 TRP A O 1
ATOM 831 N N . LEU A 1 110 ? 3.637 12.011 10.990 1.00 97.88 110 LEU A N 1
ATOM 832 C CA . LEU A 1 110 ? 3.373 12.828 12.182 1.00 97.88 110 LEU A CA 1
ATOM 833 C C . LEU A 1 110 ? 3.566 12.025 13.470 1.00 97.88 110 LEU A C 1
ATOM 835 O O . LEU A 1 110 ? 4.298 12.463 14.354 1.00 97.88 110 LEU A O 1
ATOM 839 N N . TYR A 1 111 ? 2.995 10.818 13.536 1.00 98.06 111 TYR A N 1
ATOM 840 C CA . TYR A 1 111 ? 3.167 9.918 14.680 1.00 98.06 111 TYR A CA 1
ATOM 841 C C . TYR A 1 111 ? 4.646 9.635 14.952 1.00 98.06 111 TYR A C 1
ATOM 843 O O . TYR A 1 111 ? 5.103 9.706 16.087 1.00 98.06 111 TYR A O 1
ATOM 851 N N . THR A 1 112 ? 5.417 9.360 13.898 1.00 97.50 112 THR A N 1
ATOM 852 C CA . THR A 1 112 ? 6.852 9.087 14.028 1.00 97.50 112 THR A CA 1
ATOM 853 C C . THR A 1 112 ? 7.600 10.308 14.569 1.00 97.50 112 THR A C 1
ATOM 855 O O . THR A 1 112 ? 8.355 10.190 15.529 1.00 97.50 112 THR A O 1
ATOM 858 N N . ARG A 1 113 ? 7.358 11.497 14.007 1.00 97.12 113 ARG A N 1
ATOM 859 C CA . ARG A 1 113 ? 8.018 12.732 14.452 1.00 97.12 113 ARG A CA 1
ATOM 860 C C . ARG A 1 113 ? 7.695 13.080 15.903 1.00 97.12 113 ARG A C 1
ATOM 862 O O . ARG A 1 113 ? 8.604 13.392 16.665 1.00 97.12 113 ARG A O 1
ATOM 869 N N . VAL A 1 114 ? 6.424 13.006 16.287 1.00 96.69 114 VAL A N 1
ATOM 870 C CA . VAL A 1 114 ? 5.968 13.435 17.614 1.00 96.69 114 VAL A CA 1
ATOM 871 C C . VAL A 1 114 ? 6.254 12.375 18.674 1.00 96.69 114 VAL A C 1
ATOM 873 O O . VAL A 1 114 ? 6.934 12.664 19.653 1.00 96.69 114 VAL A O 1
ATOM 876 N N . GLU A 1 115 ? 5.766 11.149 18.483 1.00 96.62 115 GLU A N 1
ATOM 877 C CA . GLU A 1 115 ? 5.767 10.120 19.534 1.00 96.62 115 GLU A CA 1
ATOM 878 C C . GLU A 1 115 ? 7.090 9.346 19.600 1.00 96.62 115 GLU A C 1
ATOM 880 O O . GLU A 1 115 ? 7.501 8.912 20.675 1.00 96.62 115 GLU A O 1
ATOM 885 N N . ILE A 1 116 ? 7.781 9.169 18.467 1.00 97.06 116 ILE A N 1
ATOM 886 C CA . ILE A 1 116 ? 9.042 8.408 18.425 1.00 97.06 116 ILE A CA 1
ATOM 887 C C . ILE A 1 116 ? 10.253 9.331 18.547 1.00 97.06 116 ILE A C 1
ATOM 889 O O . ILE A 1 116 ? 11.188 9.024 19.285 1.00 97.06 116 ILE A O 1
ATOM 893 N N . GLU A 1 117 ? 10.255 10.453 17.829 1.00 97.12 117 GLU A N 1
ATOM 894 C CA . GLU A 1 117 ? 11.404 11.365 17.803 1.00 97.12 117 GLU A CA 1
ATOM 895 C C . GLU A 1 117 ? 11.288 12.524 18.806 1.00 97.12 117 GLU A C 1
ATOM 897 O O . GLU A 1 117 ? 12.305 13.135 19.137 1.00 97.12 117 GLU A O 1
ATOM 902 N N . GLY A 1 118 ? 10.087 12.835 19.309 1.00 96.38 118 GLY A N 1
ATOM 903 C CA . GLY A 1 118 ? 9.865 13.977 20.204 1.00 96.38 118 GLY A CA 1
ATOM 904 C C . GLY A 1 118 ? 10.086 15.335 19.527 1.00 96.38 118 GLY A C 1
ATOM 905 O O . GLY A 1 118 ? 10.424 16.313 20.195 1.00 96.38 118 GLY A O 1
ATOM 906 N N . VAL A 1 119 ? 9.952 15.397 18.200 1.00 96.88 119 VAL A N 1
ATOM 907 C CA . VAL A 1 119 ? 10.201 16.586 17.379 1.00 96.88 119 VAL A CA 1
ATOM 908 C C . VAL A 1 119 ? 8.875 17.232 16.989 1.00 96.88 119 VAL A C 1
ATOM 910 O O . VAL A 1 119 ? 7.954 16.559 16.529 1.00 96.88 119 VAL A O 1
ATOM 913 N N . VAL A 1 120 ? 8.796 18.560 17.124 1.00 96.12 120 VAL A N 1
ATOM 914 C CA . VAL A 1 120 ? 7.638 19.338 16.663 1.00 96.12 120 VAL A CA 1
ATOM 915 C C . VAL A 1 120 ? 7.550 19.244 15.133 1.00 96.12 120 VAL A C 1
ATOM 917 O O . VAL A 1 120 ? 8.497 19.650 14.453 1.00 96.12 120 VAL A O 1
ATOM 920 N N . PRO A 1 121 ? 6.452 18.715 14.569 1.00 96.12 121 PRO A N 1
ATOM 921 C CA . PRO A 1 121 ? 6.356 18.466 13.141 1.00 96.12 121 PRO A CA 1
ATOM 922 C C . PRO A 1 121 ? 6.188 19.771 12.359 1.00 96.12 121 PRO A C 1
ATOM 924 O O . PRO A 1 121 ? 5.404 20.646 12.724 1.00 96.12 121 PRO A O 1
ATOM 927 N N . VAL A 1 122 ? 6.888 19.871 11.229 1.00 95.56 122 VAL A N 1
ATOM 928 C CA . VAL A 1 122 ? 6.734 20.956 10.253 1.00 95.56 122 VAL A CA 1
ATOM 929 C C . VAL A 1 122 ? 6.347 20.344 8.912 1.00 95.56 122 VAL A C 1
ATOM 931 O O . VAL A 1 122 ? 7.071 19.502 8.391 1.00 95.56 122 VAL A O 1
ATOM 934 N N . ALA A 1 123 ? 5.231 20.776 8.317 1.00 92.88 123 ALA A N 1
ATOM 935 C CA . ALA A 1 123 ? 4.699 20.183 7.081 1.00 92.88 123 ALA A CA 1
ATOM 936 C C . ALA A 1 123 ? 5.720 20.131 5.923 1.00 92.88 123 ALA A C 1
ATOM 938 O O . ALA A 1 123 ? 5.708 19.205 5.114 1.00 92.88 123 ALA A O 1
ATOM 939 N N . ARG A 1 124 ? 6.648 21.093 5.862 1.00 95.00 124 ARG A N 1
ATOM 940 C CA . ARG A 1 124 ? 7.729 21.122 4.867 1.00 95.00 124 ARG A CA 1
ATOM 941 C C . ARG A 1 124 ? 8.672 19.918 4.973 1.00 95.00 124 ARG A C 1
ATOM 943 O O . ARG A 1 124 ? 9.066 19.372 3.947 1.00 95.00 124 ARG A O 1
ATOM 950 N N . ASP A 1 125 ? 8.963 19.458 6.185 1.00 95.62 125 ASP A N 1
ATOM 951 C CA . ASP A 1 125 ? 9.871 18.333 6.420 1.00 95.62 125 ASP A CA 1
ATOM 952 C C . ASP A 1 125 ? 9.300 17.015 5.873 1.00 95.62 125 ASP A C 1
ATOM 954 O O . ASP A 1 125 ? 10.053 16.110 5.512 1.00 95.62 125 ASP A O 1
ATOM 958 N N . PHE A 1 126 ? 7.970 16.900 5.784 1.00 96.38 126 PHE A N 1
ATOM 959 C CA . PHE A 1 126 ? 7.317 15.762 5.137 1.00 96.38 126 PHE A CA 1
ATOM 960 C C . PHE A 1 126 ? 7.603 15.728 3.631 1.00 96.38 126 PHE A C 1
ATOM 962 O O . PHE A 1 126 ? 7.911 14.672 3.079 1.00 96.38 126 PHE A O 1
ATOM 969 N N . LEU A 1 127 ? 7.547 16.884 2.965 1.00 94.88 127 LEU A N 1
ATOM 970 C CA . LEU A 1 127 ? 7.859 16.992 1.538 1.00 94.88 127 LEU A CA 1
ATOM 971 C C . LEU A 1 127 ? 9.344 16.690 1.273 1.00 94.88 127 LEU A C 1
ATOM 973 O O . LEU A 1 127 ? 9.674 15.986 0.315 1.00 94.88 127 LEU A O 1
ATOM 977 N N . ASP A 1 128 ? 10.232 17.141 2.162 1.00 93.50 128 ASP A N 1
ATOM 978 C CA . ASP A 1 128 ? 11.676 16.899 2.063 1.00 93.50 128 ASP A CA 1
ATOM 979 C C . ASP A 1 128 ? 12.056 15.425 2.298 1.00 93.50 128 ASP A C 1
ATOM 981 O O . ASP A 1 128 ? 13.043 14.938 1.738 1.00 93.50 128 ASP A O 1
ATOM 985 N N . ALA A 1 129 ? 11.240 14.675 3.048 1.00 89.69 129 ALA A N 1
ATOM 986 C CA . ALA A 1 129 ? 11.401 13.234 3.252 1.00 89.69 129 ALA A CA 1
ATOM 987 C C . ALA A 1 129 ? 11.075 12.385 2.002 1.00 89.69 129 ALA A C 1
ATOM 989 O O . ALA A 1 129 ? 11.238 11.165 2.026 1.00 89.69 129 ALA A O 1
ATOM 990 N N . LYS A 1 130 ? 10.675 13.021 0.888 1.00 86.62 130 LYS A N 1
ATOM 991 C CA . LYS A 1 130 ? 10.427 12.394 -0.424 1.00 86.62 130 LYS A CA 1
ATOM 992 C C . LYS A 1 130 ? 9.350 11.302 -0.406 1.00 86.62 130 LYS A C 1
ATOM 994 O O . LYS A 1 130 ? 9.404 10.373 -1.214 1.00 86.62 130 LYS A O 1
ATOM 999 N N . PHE A 1 131 ? 8.357 11.422 0.476 1.00 90.38 131 PHE A N 1
ATOM 1000 C CA . PHE A 1 131 ? 7.156 10.592 0.399 1.00 90.38 131 PHE A CA 1
ATOM 1001 C C . PHE A 1 131 ? 6.420 10.826 -0.925 1.00 90.38 131 PHE A C 1
ATOM 1003 O O . PHE A 1 131 ? 6.441 11.920 -1.500 1.00 90.38 131 PHE A O 1
ATOM 1010 N N . GLY A 1 132 ? 5.753 9.788 -1.419 1.00 92.19 132 GLY A N 1
ATOM 1011 C CA . GLY A 1 132 ? 5.005 9.878 -2.659 1.00 92.19 132 GLY A CA 1
ATOM 1012 C C . GLY A 1 132 ? 4.146 8.656 -2.921 1.00 92.19 132 GLY A C 1
ATOM 1013 O O . GLY A 1 132 ? 4.392 7.567 -2.406 1.00 92.19 132 GLY A O 1
ATOM 1014 N N . TYR A 1 133 ? 3.164 8.841 -3.791 1.00 94.69 133 TYR A N 1
ATOM 1015 C CA . TYR A 1 133 ? 2.266 7.785 -4.226 1.00 94.69 133 TYR A CA 1
ATOM 1016 C C . TYR A 1 133 ? 2.743 7.211 -5.557 1.00 94.69 133 TYR A C 1
ATOM 1018 O O . TYR A 1 133 ? 2.842 7.936 -6.552 1.00 94.69 133 TYR A O 1
ATOM 1026 N N . LEU A 1 134 ? 3.073 5.915 -5.564 1.00 93.06 134 LEU A N 1
ATOM 1027 C CA . LEU A 1 134 ? 3.533 5.181 -6.751 1.00 93.06 134 LEU A CA 1
ATOM 1028 C C . LEU A 1 134 ? 4.662 5.909 -7.513 1.00 93.06 134 LEU A C 1
ATOM 1030 O O . LEU A 1 134 ? 4.674 5.981 -8.741 1.00 93.06 134 LEU A O 1
ATOM 1034 N N . GLY A 1 135 ? 5.611 6.479 -6.762 1.00 87.38 135 GLY A N 1
ATOM 1035 C CA . GLY A 1 135 ? 6.786 7.172 -7.297 1.00 87.38 135 GLY A CA 1
ATOM 1036 C C . GLY A 1 135 ? 6.586 8.652 -7.647 1.00 87.38 135 GLY A C 1
ATOM 1037 O O . GLY A 1 135 ? 7.555 9.304 -8.029 1.00 87.38 135 GLY A O 1
ATOM 1038 N N . ILE A 1 136 ? 5.379 9.212 -7.500 1.00 90.69 136 ILE A N 1
ATOM 1039 C CA . ILE A 1 136 ? 5.142 10.657 -7.644 1.00 90.69 136 ILE A CA 1
ATOM 1040 C C . ILE A 1 136 ? 5.122 11.309 -6.263 1.00 90.69 136 ILE A C 1
ATOM 1042 O O . ILE A 1 136 ? 4.224 11.034 -5.462 1.00 90.69 136 ILE A O 1
ATOM 1046 N N . ALA A 1 137 ? 6.072 12.214 -6.023 1.00 93.00 137 ALA A N 1
ATOM 1047 C CA . ALA A 1 137 ? 6.154 13.004 -4.797 1.00 93.00 137 ALA A CA 1
ATOM 1048 C C . ALA A 1 137 ? 4.864 13.796 -4.543 1.00 93.00 137 ALA A C 1
ATOM 1050 O O . ALA A 1 137 ? 4.206 14.242 -5.487 1.00 93.00 137 ALA A O 1
ATOM 1051 N N . TYR A 1 138 ? 4.494 13.956 -3.277 1.00 95.88 138 TYR A N 1
ATOM 1052 C CA . TYR A 1 138 ? 3.368 14.805 -2.895 1.00 95.88 138 TYR A CA 1
ATOM 1053 C C . TYR A 1 138 ? 3.699 16.291 -3.073 1.00 95.88 138 TYR A C 1
ATOM 1055 O O . TYR A 1 138 ? 4.861 16.695 -3.050 1.00 95.88 138 TYR A O 1
ATOM 1063 N N . THR A 1 139 ? 2.667 17.103 -3.281 1.00 95.75 139 THR A N 1
ATOM 1064 C CA . THR A 1 139 ? 2.778 18.563 -3.409 1.00 95.75 139 THR A CA 1
ATOM 1065 C C . THR A 1 139 ? 2.268 19.269 -2.155 1.00 95.75 139 THR A C 1
ATOM 1067 O O . THR A 1 139 ? 1.484 18.710 -1.390 1.00 95.75 139 THR A O 1
ATOM 1070 N N . GLU A 1 140 ? 2.671 20.524 -1.953 1.00 96.75 140 GLU A N 1
ATOM 1071 C CA . GLU A 1 140 ? 2.246 21.331 -0.800 1.00 96.75 140 GLU A CA 1
ATOM 1072 C C . GLU A 1 140 ? 0.718 21.478 -0.714 1.00 96.75 140 GLU A C 1
ATOM 1074 O O . GLU A 1 140 ? 0.131 21.220 0.335 1.00 96.75 140 GLU A O 1
ATOM 1079 N N . GLY A 1 141 ? 0.051 21.772 -1.836 1.00 96.94 141 GLY A N 1
ATOM 1080 C CA . GLY A 1 141 ? -1.412 21.883 -1.871 1.00 96.94 141 GLY A CA 1
ATOM 1081 C C . GLY A 1 141 ? -2.139 20.561 -1.591 1.00 96.94 141 GLY A C 1
ATOM 1082 O O . GLY A 1 141 ? -3.250 20.559 -1.060 1.00 96.94 141 GLY A O 1
ATOM 1083 N N . GLU A 1 142 ? -1.526 19.415 -1.909 1.00 96.88 142 GLU A N 1
ATOM 1084 C CA . GLU A 1 142 ? -2.074 18.111 -1.521 1.00 96.88 142 GLU A CA 1
ATOM 1085 C C . GLU A 1 142 ? -1.950 17.886 -0.011 1.00 96.88 142 GLU A C 1
ATOM 1087 O O . GLU A 1 142 ? -2.912 17.428 0.607 1.00 96.88 142 GLU A O 1
ATOM 1092 N N . VAL A 1 143 ? -0.809 18.247 0.589 1.00 97.50 143 VAL A N 1
ATOM 1093 C CA . VAL A 1 143 ? -0.580 18.141 2.041 1.00 97.50 143 VAL A CA 1
ATOM 1094 C C . VAL A 1 143 ? -1.540 19.040 2.820 1.00 97.50 143 VAL A C 1
ATOM 1096 O O . VAL A 1 143 ? -2.123 18.594 3.807 1.00 97.50 143 VAL A O 1
ATOM 1099 N N . GLU A 1 144 ? -1.784 20.268 2.363 1.00 96.94 144 GLU A N 1
ATOM 1100 C CA . GLU A 1 144 ? -2.768 21.175 2.974 1.00 96.94 144 GLU A CA 1
ATOM 1101 C C . GLU A 1 144 ? -4.186 20.576 2.947 1.00 96.94 144 GLU A C 1
ATOM 1103 O O . GLU A 1 144 ? -4.907 20.566 3.954 1.00 96.94 144 GLU A O 1
ATOM 1108 N N . LYS A 1 145 ? -4.580 20.005 1.802 1.00 97.12 145 LYS A N 1
ATOM 1109 C CA . LYS A 1 145 ? -5.882 19.351 1.636 1.00 97.12 145 LYS A CA 1
ATOM 1110 C C . LYS A 1 145 ? -6.018 18.105 2.512 1.00 97.12 145 LYS A C 1
ATOM 1112 O O . LYS A 1 145 ? -7.079 17.900 3.103 1.00 97.12 145 LYS A O 1
ATOM 1117 N N . ALA A 1 146 ? -4.970 17.287 2.600 1.00 97.12 146 ALA A N 1
ATOM 1118 C CA . ALA A 1 146 ? -4.934 16.120 3.476 1.00 97.12 146 ALA A CA 1
ATOM 1119 C C . ALA A 1 146 ? -5.031 16.538 4.949 1.00 97.12 146 ALA A C 1
ATOM 1121 O O . ALA A 1 146 ? -5.873 16.016 5.671 1.00 97.12 146 ALA A O 1
ATOM 1122 N N . THR A 1 147 ? -4.269 17.552 5.368 1.00 97.31 147 THR A N 1
ATOM 1123 C CA . THR A 1 147 ? -4.311 18.109 6.732 1.00 97.31 147 THR A CA 1
ATOM 1124 C C . THR A 1 147 ? -5.724 18.568 7.096 1.00 97.31 147 THR A C 1
ATOM 1126 O O . THR A 1 147 ? -6.277 18.153 8.113 1.00 97.31 147 THR A O 1
ATOM 1129 N N . SER A 1 148 ? -6.368 19.336 6.212 1.00 97.06 148 SER A N 1
ATOM 1130 C CA . SER A 1 148 ? -7.749 19.798 6.403 1.00 97.06 148 SER A CA 1
ATOM 1131 C C . SER A 1 148 ? -8.742 18.641 6.577 1.00 97.06 148 SER A C 1
ATOM 1133 O O . SER A 1 148 ? -9.663 18.718 7.390 1.00 97.06 148 SER A O 1
ATOM 1135 N N . ARG A 1 149 ? -8.564 17.543 5.834 1.00 96.44 149 ARG A N 1
ATOM 1136 C CA . ARG A 1 149 ? -9.406 16.346 5.965 1.00 96.44 149 ARG A CA 1
ATOM 1137 C C . ARG A 1 149 ? -9.133 15.564 7.241 1.00 96.44 149 ARG A C 1
ATOM 1139 O O . ARG A 1 149 ? -10.081 15.071 7.844 1.00 96.44 149 ARG A O 1
ATOM 1146 N N . LEU A 1 150 ? -7.876 15.463 7.659 1.00 97.06 150 LEU A N 1
ATOM 1147 C CA . LEU A 1 150 ? -7.511 14.807 8.912 1.00 97.06 150 LEU A CA 1
ATOM 1148 C C . LEU A 1 150 ? -8.096 15.555 10.122 1.00 97.06 150 LEU A C 1
ATOM 1150 O O . LEU A 1 150 ? -8.604 14.904 11.032 1.00 97.06 150 LEU A O 1
ATOM 1154 N N . HIS A 1 151 ? -8.146 16.893 10.091 1.00 97.31 151 HIS A N 1
ATOM 1155 C CA . HIS A 1 151 ? -8.911 17.678 11.070 1.00 97.31 151 HIS A CA 1
ATOM 1156 C C . HIS A 1 151 ? -10.407 17.371 11.030 1.00 97.31 151 HIS A C 1
ATOM 1158 O O . HIS A 1 151 ? -11.020 17.139 12.066 1.00 97.31 151 HIS A O 1
ATOM 1164 N N . ALA A 1 152 ? -11.008 17.340 9.836 1.00 95.69 152 ALA A N 1
ATOM 1165 C CA . ALA A 1 152 ? -12.438 17.060 9.692 1.00 95.69 152 ALA A CA 1
ATOM 1166 C C . ALA A 1 152 ? -12.832 15.656 10.196 1.00 95.69 152 ALA A C 1
ATOM 1168 O O . ALA A 1 152 ? -13.989 15.437 10.547 1.00 95.69 152 ALA A O 1
ATOM 1169 N N . LYS A 1 153 ? -11.876 14.721 10.235 1.00 95.44 153 LYS A N 1
ATOM 1170 C CA . LYS A 1 153 ? -12.025 13.356 10.760 1.00 95.44 153 LYS A CA 1
ATOM 1171 C C . LYS A 1 153 ? -11.645 13.210 12.238 1.00 95.44 153 LYS A C 1
ATOM 1173 O O . LYS A 1 153 ? -11.610 12.083 12.723 1.00 95.44 153 LYS A O 1
ATOM 1178 N N . ASP A 1 154 ? -11.351 14.310 12.934 1.00 96.69 154 ASP A N 1
ATOM 1179 C CA . ASP A 1 154 ? -10.927 14.311 14.342 1.00 96.69 154 ASP A CA 1
ATOM 1180 C C . ASP A 1 154 ? -9.659 13.466 14.596 1.00 96.69 154 ASP A C 1
ATOM 1182 O O . ASP A 1 154 ? -9.507 12.803 15.621 1.00 96.69 154 ASP A O 1
ATOM 1186 N N . LEU A 1 155 ? -8.736 13.443 13.625 1.00 97.31 155 LEU A N 1
ATOM 1187 C CA . LEU A 1 155 ? -7.442 12.750 13.737 1.00 97.31 155 LEU A CA 1
ATOM 1188 C C . LEU A 1 155 ? -6.303 13.692 14.131 1.00 97.31 155 LEU A C 1
ATOM 1190 O O . LEU A 1 155 ? -5.279 13.226 14.632 1.00 97.31 155 LEU A O 1
ATOM 1194 N N . LEU A 1 156 ? -6.495 14.996 13.922 1.00 98.00 156 LEU A N 1
ATOM 1195 C CA . LEU A 1 156 ? -5.585 16.070 14.315 1.00 98.00 156 LEU A CA 1
ATOM 1196 C C . LEU A 1 156 ? -6.341 17.139 15.106 1.00 98.00 156 LEU A C 1
ATOM 1198 O O . LEU A 1 156 ? -7.454 17.515 14.725 1.00 98.00 156 LEU A O 1
ATOM 1202 N N . GLU A 1 157 ? -5.708 17.664 16.150 1.00 97.50 157 GLU A N 1
ATOM 1203 C CA . GLU A 1 157 ? -6.245 18.732 16.999 1.00 97.50 157 GLU A CA 1
ATOM 1204 C C . GLU A 1 157 ? -6.508 20.012 16.185 1.00 97.50 157 GLU A C 1
ATOM 1206 O O . GLU A 1 157 ? -5.662 20.395 15.378 1.00 97.50 157 GLU A O 1
ATOM 1211 N N . PRO A 1 158 ? -7.637 20.724 16.358 1.00 96.19 158 PRO A N 1
ATOM 1212 C CA . PRO A 1 158 ? -7.989 21.868 15.514 1.00 96.19 158 PRO A CA 1
ATOM 1213 C C . PRO A 1 158 ? -6.896 22.948 15.438 1.00 96.19 158 PRO A C 1
ATOM 1215 O O . PRO A 1 158 ? -6.549 23.573 16.437 1.00 96.19 158 PRO A O 1
ATOM 1218 N N . GLY A 1 159 ? -6.385 23.209 14.230 1.00 93.50 159 GLY A N 1
ATOM 1219 C CA . GLY A 1 159 ? -5.369 24.242 13.988 1.00 93.50 159 GLY A CA 1
ATOM 1220 C C . GLY A 1 159 ? -3.944 23.876 14.424 1.00 93.50 159 GLY A C 1
ATOM 1221 O O . GLY A 1 159 ? -3.069 24.738 14.366 1.00 93.50 159 GLY A O 1
ATOM 1222 N N . SER A 1 160 ? -3.701 22.628 14.834 1.00 95.88 160 SER A N 1
ATOM 1223 C CA . SER A 1 160 ? -2.375 22.096 15.170 1.00 95.88 160 SER A CA 1
ATOM 1224 C C . SER A 1 160 ? -2.020 20.879 14.305 1.00 95.88 160 SER A C 1
ATOM 1226 O O . SER A 1 160 ? -2.875 20.265 13.685 1.00 95.88 160 SER A O 1
ATOM 1228 N N . LEU A 1 161 ? -0.747 20.493 14.258 1.00 96.38 161 LEU A N 1
ATOM 1229 C CA . LEU A 1 161 ? -0.335 19.200 13.693 1.00 96.38 161 LEU A CA 1
ATOM 1230 C C . LEU A 1 161 ? -0.262 18.094 14.760 1.00 96.38 161 LEU A C 1
ATOM 1232 O O . LEU A 1 161 ? 0.177 16.983 14.465 1.00 96.38 161 LEU A O 1
ATOM 1236 N N . ASP A 1 162 ? -0.699 18.394 15.984 1.00 96.56 162 ASP A N 1
ATOM 1237 C CA . ASP A 1 162 ? -0.797 17.420 17.066 1.00 96.56 162 ASP A CA 1
ATOM 1238 C C . ASP A 1 162 ? -1.892 16.392 16.769 1.00 96.56 162 ASP A C 1
ATOM 1240 O O . ASP A 1 162 ? -2.995 16.722 16.325 1.00 96.56 162 ASP A O 1
ATOM 1244 N N . MET A 1 163 ? -1.580 15.124 17.019 1.00 97.75 163 MET A N 1
ATOM 1245 C CA . MET A 1 163 ? -2.516 14.027 16.802 1.00 97.75 163 MET A CA 1
ATOM 1246 C C . MET A 1 163 ? -3.479 13.884 17.977 1.00 97.75 163 MET A C 1
ATOM 1248 O O . MET A 1 163 ? -3.063 13.878 19.135 1.00 97.75 163 MET A O 1
ATOM 1252 N N . THR A 1 164 ? -4.757 13.660 17.672 1.00 98.00 164 THR A N 1
ATOM 1253 C CA . THR A 1 164 ? -5.738 13.267 18.689 1.00 98.00 164 THR A CA 1
ATOM 1254 C C . THR A 1 164 ? -5.481 11.829 19.148 1.00 98.00 164 THR A C 1
ATOM 1256 O O . THR A 1 164 ? -4.781 11.041 18.499 1.00 98.00 164 THR A O 1
ATOM 1259 N N . GLU A 1 165 ? -6.125 11.419 20.240 1.00 96.94 165 GLU A N 1
ATOM 1260 C CA . GLU A 1 165 ? -6.113 10.022 20.690 1.00 96.94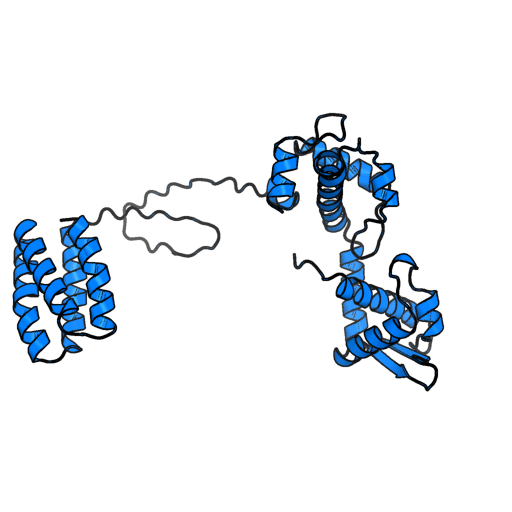 165 GLU A CA 1
ATOM 1261 C C . GLU A 1 165 ? -6.625 9.046 19.611 1.00 96.94 165 GLU A C 1
ATOM 1263 O O . GLU A 1 165 ? -6.096 7.942 19.452 1.00 96.94 165 GLU A O 1
ATOM 1268 N N . THR A 1 166 ? -7.628 9.458 18.831 1.00 96.19 166 THR A N 1
ATOM 1269 C CA . THR A 1 166 ? -8.167 8.680 17.705 1.00 96.19 166 THR A CA 1
ATOM 1270 C C . THR A 1 166 ? -7.142 8.559 16.577 1.00 96.19 166 THR A C 1
ATOM 1272 O O . THR A 1 166 ? -6.950 7.466 16.030 1.00 96.19 166 THR A O 1
ATOM 1275 N N . GLY A 1 167 ? -6.442 9.653 16.259 1.00 96.94 167 GLY A N 1
ATOM 1276 C CA . GLY A 1 167 ? -5.340 9.666 15.299 1.00 96.94 167 GLY A CA 1
ATOM 1277 C C . GLY A 1 167 ? -4.244 8.672 15.678 1.00 96.94 167 GLY A C 1
ATOM 1278 O O . GLY A 1 167 ? -3.861 7.830 14.861 1.00 96.94 167 GLY A O 1
ATOM 1279 N N . ARG A 1 168 ? -3.801 8.700 16.941 1.00 97.81 168 ARG A N 1
ATOM 1280 C CA . ARG A 1 168 ? -2.753 7.799 17.457 1.00 97.81 168 ARG A CA 1
ATOM 1281 C C . ARG A 1 168 ? -3.159 6.339 17.364 1.00 97.81 168 ARG A C 1
ATOM 1283 O O . ARG A 1 168 ? -2.462 5.546 16.730 1.00 97.81 168 ARG A O 1
ATOM 1290 N N . LYS A 1 169 ? -4.351 6.003 17.864 1.00 96.62 169 LYS A N 1
ATOM 1291 C CA . LYS A 1 169 ? -4.896 4.643 17.762 1.00 96.62 169 LYS A CA 1
ATOM 1292 C C . LYS A 1 169 ? -5.007 4.170 16.318 1.00 96.62 169 LYS A C 1
ATOM 1294 O O . LYS A 1 169 ? -4.786 2.991 16.058 1.00 96.62 169 LYS A O 1
ATOM 1299 N N . THR A 1 170 ? -5.348 5.042 15.374 1.00 96.06 170 THR A N 1
ATOM 1300 C CA . THR A 1 170 ? -5.453 4.660 13.956 1.00 96.06 170 THR A CA 1
ATOM 1301 C C . THR A 1 170 ? -4.108 4.165 13.418 1.00 96.06 170 THR A C 1
ATOM 1303 O O . THR A 1 170 ? -4.049 3.089 12.815 1.00 96.06 170 THR A O 1
ATOM 1306 N N . VAL A 1 171 ? -3.023 4.890 13.712 1.00 97.12 171 VAL A N 1
ATOM 1307 C CA . VAL A 1 171 ? -1.661 4.508 13.308 1.00 97.12 171 VAL A CA 1
ATOM 1308 C C . VAL A 1 171 ? -1.194 3.245 14.037 1.00 97.12 171 VAL A C 1
ATOM 1310 O O . VAL A 1 171 ? -0.701 2.318 13.391 1.00 97.12 171 VAL A O 1
ATOM 1313 N N . GLU A 1 172 ? -1.404 3.158 15.351 1.00 96.44 172 GLU A N 1
ATOM 1314 C CA . GLU A 1 172 ? -0.987 2.017 16.183 1.00 96.44 172 GLU A CA 1
ATOM 1315 C C . GLU A 1 172 ? -1.643 0.700 15.759 1.00 96.44 172 GLU A C 1
ATOM 1317 O O . GLU A 1 172 ? -0.983 -0.337 15.668 1.00 96.44 172 GLU A O 1
ATOM 1322 N N . HIS A 1 173 ? -2.931 0.740 15.411 1.00 95.88 173 HIS A N 1
ATOM 1323 C CA . HIS A 1 173 ? -3.659 -0.426 14.908 1.00 95.88 173 HIS A CA 1
ATOM 1324 C C . HIS A 1 173 ? -3.390 -0.716 13.424 1.00 95.88 173 HIS A C 1
ATOM 1326 O O . HIS A 1 173 ? -4.006 -1.624 12.864 1.00 95.88 173 HIS A O 1
ATOM 1332 N N . LYS A 1 174 ? -2.494 0.041 12.769 1.00 94.75 174 LYS A N 1
ATOM 1333 C CA . LYS A 1 174 ? -2.187 -0.065 11.333 1.00 94.75 174 LYS A CA 1
ATOM 1334 C C . LYS A 1 174 ? -3.444 0.012 10.454 1.00 94.75 174 LYS A C 1
ATOM 1336 O O . LYS A 1 174 ? -3.523 -0.661 9.425 1.00 94.75 174 LYS A O 1
ATOM 1341 N N . ARG A 1 175 ? -4.440 0.801 10.870 1.00 93.69 175 ARG A N 1
ATOM 1342 C CA . ARG A 1 175 ? -5.678 1.015 10.109 1.00 93.69 175 ARG A CA 1
ATOM 1343 C C . ARG A 1 175 ? -5.475 2.141 9.104 1.00 93.69 175 ARG A C 1
ATOM 1345 O O . ARG A 1 175 ? -4.758 3.095 9.387 1.00 93.69 175 ARG A O 1
ATOM 1352 N N . SER A 1 176 ? -6.122 2.030 7.947 1.00 94.19 176 SER A N 1
ATOM 1353 C CA . SER A 1 176 ? -6.187 3.143 7.000 1.00 94.19 176 SER A CA 1
ATOM 1354 C C . SER A 1 176 ? -7.212 4.169 7.483 1.00 94.19 176 SER A C 1
ATOM 1356 O O . SER A 1 176 ? -8.275 3.808 7.996 1.00 94.19 176 SER A O 1
ATOM 1358 N N . VAL A 1 177 ? -6.937 5.447 7.245 1.00 93.19 177 VAL A N 1
ATOM 1359 C CA . VAL A 1 177 ? -7.854 6.578 7.423 1.00 93.19 177 VAL A CA 1
ATOM 1360 C C . VAL A 1 177 ? -9.144 6.376 6.614 1.00 93.19 177 VAL A C 1
ATOM 1362 O O . VAL A 1 177 ? -10.209 6.867 6.995 1.00 93.19 177 VAL A O 1
ATOM 1365 N N . ARG A 1 178 ? -9.093 5.584 5.533 1.00 89.75 178 ARG A N 1
ATOM 1366 C CA . ARG A 1 178 ? -10.270 5.157 4.759 1.00 89.75 178 ARG A CA 1
ATOM 1367 C C . ARG A 1 178 ? -11.229 4.271 5.558 1.00 89.75 178 ARG A C 1
ATOM 1369 O O . ARG A 1 178 ? -12.435 4.292 5.318 1.00 89.75 178 ARG A O 1
ATOM 1376 N N . ASP A 1 179 ? -10.710 3.468 6.481 1.00 88.75 179 ASP A N 1
ATOM 1377 C CA . ASP A 1 179 ? -11.514 2.503 7.234 1.00 88.75 179 ASP A CA 1
ATOM 1378 C C . ASP A 1 179 ? -12.267 3.145 8.404 1.00 88.75 179 ASP A C 1
ATOM 1380 O O . ASP A 1 179 ? -13.105 2.489 9.024 1.00 88.75 179 ASP A O 1
ATOM 1384 N N . LEU A 1 180 ? -11.985 4.414 8.710 1.00 84.25 180 LEU A N 1
ATOM 1385 C CA . LEU A 1 180 ? -12.701 5.187 9.724 1.00 84.25 180 LEU A CA 1
ATOM 1386 C C . LEU A 1 180 ? -14.082 5.613 9.226 1.00 84.25 180 LEU A C 1
ATOM 1388 O O . LEU A 1 180 ? -15.062 5.469 9.945 1.00 84.25 180 LEU A O 1
ATOM 1392 N N . ASP A 1 181 ? -14.188 6.007 7.956 1.00 74.81 181 ASP A N 1
ATOM 1393 C CA . ASP A 1 181 ? -15.480 6.308 7.322 1.00 74.81 181 ASP A CA 1
ATOM 1394 C C . ASP A 1 181 ? -16.335 5.036 7.150 1.00 74.81 181 ASP A C 1
ATOM 1396 O O . ASP A 1 181 ? -17.548 5.090 6.959 1.00 74.81 181 ASP A O 1
ATOM 1400 N N . ARG A 1 182 ? -15.691 3.864 7.240 1.00 64.88 182 ARG A N 1
ATOM 1401 C CA . ARG A 1 182 ? -16.318 2.541 7.244 1.00 64.88 182 ARG A CA 1
ATOM 1402 C C . ARG A 1 182 ? -16.590 2.020 8.647 1.00 64.88 182 ARG A C 1
ATOM 1404 O O . ARG A 1 182 ? -16.678 0.801 8.807 1.00 64.88 182 ARG A O 1
ATOM 1411 N N . VAL A 1 183 ? -16.760 2.879 9.659 1.00 57.28 183 VAL A N 1
ATOM 1412 C CA . VAL A 1 183 ? -17.509 2.443 10.843 1.00 57.28 183 VAL A CA 1
ATOM 1413 C C . VAL A 1 183 ? -18.851 1.974 10.308 1.00 57.28 183 VAL A C 1
ATOM 1415 O O . VAL A 1 183 ? -19.708 2.781 9.953 1.00 57.28 183 VAL A O 1
ATOM 1418 N N . ALA A 1 184 ? -18.982 0.654 10.150 1.00 51.44 184 ALA A N 1
ATOM 1419 C CA . ALA A 1 184 ? -20.232 0.027 9.817 1.00 51.44 184 ALA A CA 1
ATOM 1420 C C . ALA A 1 184 ? -21.187 0.617 10.833 1.00 51.44 184 ALA A C 1
ATOM 1422 O O . ALA A 1 184 ? -20.991 0.452 12.039 1.00 51.44 184 ALA A O 1
ATOM 1423 N N . THR A 1 185 ? -22.167 1.383 10.367 1.00 49.53 185 THR A N 1
ATOM 1424 C CA . THR A 1 185 ? -23.356 1.579 11.164 1.00 49.53 185 THR A CA 1
ATOM 1425 C C . THR A 1 185 ? -23.825 0.154 11.386 1.00 49.53 185 THR A C 1
ATOM 1427 O O . THR A 1 185 ? -24.354 -0.470 10.466 1.00 49.53 185 THR A O 1
ATOM 1430 N N . VAL A 1 186 ? -23.468 -0.431 12.532 1.00 51.53 186 VAL A N 1
ATOM 1431 C CA . VAL A 1 186 ? -23.923 -1.753 12.925 1.00 51.53 186 VAL A CA 1
ATOM 1432 C C . VAL A 1 186 ? -25.396 -1.524 13.182 1.00 51.53 186 VAL A C 1
ATOM 1434 O O . VAL A 1 186 ? -25.826 -1.183 14.279 1.00 51.53 186 VAL A O 1
ATOM 1437 N N . SER A 1 187 ? -26.168 -1.560 12.102 1.00 49.22 187 SER A N 1
ATOM 1438 C CA . SER A 1 187 ? -27.604 -1.584 12.166 1.00 49.22 187 SER A CA 1
ATOM 1439 C C . SER A 1 187 ? -27.907 -2.940 12.766 1.00 49.22 187 SER A C 1
ATOM 1441 O O . SER A 1 187 ? -27.816 -3.973 12.102 1.00 49.22 187 SER A O 1
ATOM 1443 N N . HIS A 1 188 ? -28.152 -2.947 14.070 1.00 50.50 188 HIS A N 1
ATOM 1444 C CA . HIS A 1 188 ? -28.730 -4.095 14.734 1.00 50.50 188 HIS A CA 1
ATOM 1445 C C . HIS A 1 188 ? -30.150 -4.250 14.186 1.00 50.50 188 HIS A C 1
ATOM 1447 O O . HIS A 1 188 ? -31.103 -3.681 14.712 1.00 50.50 188 HIS A O 1
ATOM 1453 N N . VAL A 1 189 ? -30.284 -4.969 13.072 1.00 55.50 189 VAL A N 1
ATOM 1454 C CA . VAL A 1 189 ? -31.586 -5.346 12.528 1.00 55.50 189 VAL A CA 1
ATOM 1455 C C . VAL A 1 189 ? -32.053 -6.572 13.301 1.00 55.50 189 VAL A C 1
ATOM 1457 O O . VAL A 1 189 ? -31.759 -7.711 12.941 1.00 55.50 189 VAL A O 1
ATOM 1460 N N . THR A 1 190 ? -32.763 -6.339 14.402 1.00 54.78 190 THR A N 1
ATOM 1461 C CA . THR A 1 190 ? -33.458 -7.411 15.117 1.00 54.78 190 THR A CA 1
ATOM 1462 C C . THR A 1 190 ? -34.662 -7.836 14.282 1.00 54.78 190 THR A C 1
ATOM 1464 O O . THR A 1 190 ? -35.667 -7.133 14.225 1.00 54.78 190 THR A O 1
ATOM 1467 N N . THR A 1 191 ? -34.556 -8.981 13.608 1.00 58.41 191 THR A N 1
ATOM 1468 C CA . THR A 1 191 ? -35.679 -9.580 12.874 1.00 58.41 191 THR A CA 1
ATOM 1469 C C . THR A 1 191 ? -36.329 -10.636 13.760 1.00 58.41 191 THR A C 1
ATOM 1471 O O . THR A 1 191 ? -35.708 -11.651 14.066 1.00 58.41 191 THR A O 1
ATOM 1474 N N . HIS A 1 192 ? -37.572 -10.405 14.180 1.00 53.47 192 HIS A N 1
ATOM 1475 C CA . HIS A 1 192 ? -38.385 -11.437 14.819 1.00 53.47 192 HIS A CA 1
ATOM 1476 C C . HIS A 1 192 ? -39.024 -12.302 13.734 1.00 53.47 192 HIS A C 1
ATOM 1478 O O . HIS A 1 192 ? -39.877 -11.830 12.986 1.00 53.47 192 HIS A O 1
ATOM 1484 N N . ILE A 1 193 ? -38.598 -13.560 13.644 1.00 62.69 193 ILE A N 1
ATOM 1485 C CA . ILE A 1 193 ? -39.186 -14.552 12.744 1.00 62.69 193 ILE A CA 1
ATOM 1486 C C . ILE A 1 193 ? -40.036 -15.486 13.608 1.00 62.69 193 ILE A C 1
ATOM 1488 O O . ILE A 1 193 ? -39.501 -16.179 14.468 1.00 62.69 193 ILE A O 1
ATOM 1492 N N . THR A 1 194 ? -41.354 -15.472 13.416 1.00 63.75 194 THR A N 1
ATOM 1493 C CA . THR A 1 194 ? -42.305 -16.299 14.181 1.00 63.75 194 THR A CA 1
ATOM 1494 C C . THR A 1 194 ? -42.611 -17.650 13.528 1.00 63.75 194 THR A C 1
ATOM 1496 O O . THR A 1 194 ? -43.209 -18.494 14.182 1.00 63.75 194 THR A O 1
ATOM 1499 N N . ASP A 1 195 ? -42.163 -17.874 12.286 1.00 68.56 195 ASP A N 1
ATOM 1500 C CA . ASP A 1 195 ? -42.443 -19.076 11.483 1.00 68.56 195 ASP A CA 1
ATOM 1501 C C . ASP A 1 195 ? -41.166 -19.711 10.897 1.00 68.56 195 ASP A C 1
ATOM 1503 O O . ASP A 1 195 ? -40.100 -19.095 10.854 1.00 68.56 195 ASP A O 1
ATOM 1507 N N . SER A 1 196 ? -41.256 -20.947 10.392 1.00 60.88 196 SER A N 1
ATOM 1508 C CA . SER A 1 196 ? -40.120 -21.644 9.771 1.00 60.88 196 SER A CA 1
ATOM 1509 C C . SER A 1 196 ? -39.617 -20.901 8.523 1.00 60.88 196 SER A C 1
ATOM 1511 O O . SER A 1 196 ? -40.241 -20.959 7.463 1.00 60.88 196 SER A O 1
ATOM 1513 N N . THR A 1 197 ? -38.474 -20.220 8.633 1.00 56.22 197 THR A N 1
ATOM 1514 C CA . THR A 1 197 ? -37.815 -19.520 7.521 1.00 56.22 197 THR A CA 1
ATOM 1515 C C . THR A 1 197 ? -36.376 -19.999 7.383 1.00 56.22 197 THR A C 1
ATOM 1517 O O . THR A 1 197 ? -35.647 -20.104 8.367 1.00 56.22 197 THR A O 1
ATOM 1520 N N . ASN A 1 198 ? -35.945 -20.245 6.147 1.00 58.88 198 ASN A N 1
ATOM 1521 C CA . ASN A 1 198 ? -34.551 -20.543 5.843 1.00 58.88 198 ASN A CA 1
ATOM 1522 C C . ASN A 1 198 ? -33.737 -19.247 5.873 1.00 58.88 198 ASN A C 1
ATOM 1524 O O . ASN A 1 198 ? -33.806 -18.438 4.947 1.00 58.88 198 ASN A O 1
ATOM 1528 N N . VAL A 1 199 ? -32.967 -19.043 6.939 1.00 60.84 199 VAL A N 1
ATOM 1529 C CA . VAL A 1 199 ? -32.009 -17.938 7.025 1.00 60.84 199 VAL A CA 1
ATOM 1530 C C . VAL A 1 199 ? -30.683 -18.398 6.424 1.00 60.84 199 VAL A C 1
ATOM 1532 O O . VAL A 1 199 ? -30.128 -19.421 6.818 1.00 60.84 199 VAL A O 1
ATOM 1535 N N . SER A 1 200 ? -30.166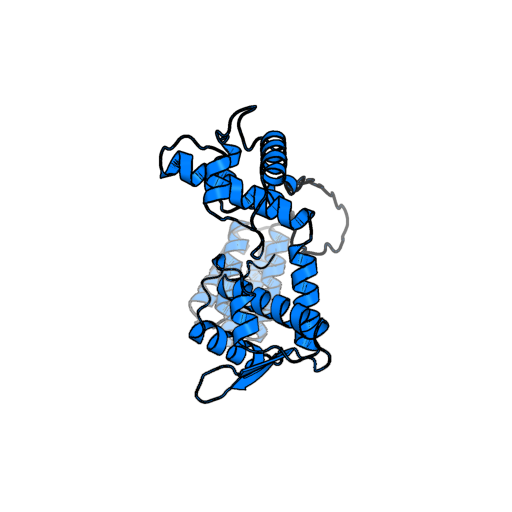 -17.642 5.453 1.00 49.59 200 SER A N 1
ATOM 1536 C CA . SER A 1 200 ? -28.834 -17.878 4.893 1.00 49.59 200 SER A CA 1
ATOM 1537 C C . SER A 1 200 ? -27.768 -17.523 5.932 1.00 49.59 200 SER A C 1
ATOM 1539 O O . SER A 1 200 ? -27.519 -16.346 6.199 1.00 49.59 200 SER A O 1
ATOM 1541 N N . VAL A 1 201 ? -27.120 -18.542 6.494 1.00 51.75 201 VAL A N 1
ATOM 1542 C CA . VAL A 1 201 ? -25.990 -18.405 7.423 1.00 51.75 201 VAL A CA 1
ATOM 1543 C C . VAL A 1 201 ? -24.693 -18.293 6.613 1.00 51.75 201 VAL A C 1
ATOM 1545 O O . VAL A 1 201 ? -24.426 -19.144 5.769 1.00 51.75 201 VAL A O 1
ATOM 1548 N N . GLY A 1 202 ? -23.883 -17.252 6.854 1.00 47.53 202 GLY A N 1
ATOM 1549 C CA . GLY A 1 202 ? -22.526 -17.144 6.283 1.00 47.53 202 GLY A CA 1
ATOM 1550 C C . GLY A 1 202 ? -22.198 -15.893 5.458 1.00 47.53 202 GLY A C 1
ATOM 1551 O O . GLY A 1 202 ? -21.181 -15.879 4.769 1.00 47.53 202 GLY A O 1
ATOM 1552 N N . SER A 1 203 ? -23.001 -14.825 5.502 1.00 58.56 203 SER A N 1
ATOM 1553 C CA . SER A 1 203 ? -22.589 -13.551 4.892 1.00 58.56 203 SER A CA 1
ATOM 1554 C C . SER A 1 203 ? -21.406 -12.949 5.657 1.00 58.56 203 SER A C 1
ATOM 1556 O O . SER A 1 203 ? -21.495 -12.751 6.868 1.00 58.56 203 SER A O 1
ATOM 1558 N N . SER A 1 204 ? -20.333 -12.594 4.951 1.00 51.91 204 SER A N 1
ATOM 1559 C CA . SER A 1 204 ? -19.044 -12.147 5.509 1.00 51.91 204 SER A CA 1
ATOM 1560 C C . SER A 1 204 ? -19.072 -10.851 6.335 1.00 51.91 204 SER A C 1
ATOM 1562 O O . SER A 1 204 ? -18.046 -10.475 6.888 1.00 51.91 204 SER A O 1
ATOM 1564 N N . ASN A 1 205 ? -20.228 -10.191 6.455 1.00 49.78 205 ASN A N 1
ATOM 1565 C CA . ASN A 1 205 ? -20.390 -8.913 7.154 1.00 49.78 205 ASN A CA 1
ATOM 1566 C C . ASN A 1 205 ? -21.533 -8.908 8.190 1.00 49.78 205 ASN A C 1
ATOM 1568 O O . ASN A 1 205 ? -21.934 -7.834 8.632 1.00 49.78 205 ASN A 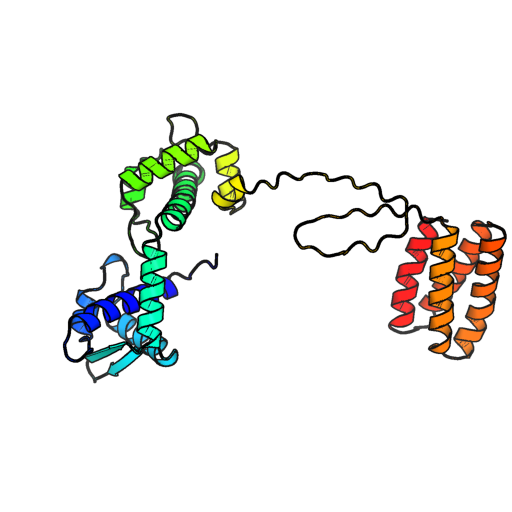O 1
ATOM 1572 N N . VAL A 1 206 ? -22.094 -10.067 8.563 1.00 51.88 206 VAL A N 1
ATOM 1573 C CA . VAL A 1 206 ? -23.198 -10.141 9.540 1.00 51.88 206 VAL A CA 1
ATOM 1574 C C . VAL A 1 206 ? -22.886 -11.170 10.620 1.00 51.88 206 VAL A C 1
ATOM 1576 O O . VAL A 1 206 ? -22.760 -12.359 10.336 1.00 51.88 206 VAL A O 1
ATOM 1579 N N . THR A 1 207 ? -22.835 -10.720 11.873 1.00 51.88 207 THR A N 1
ATOM 1580 C CA . THR A 1 207 ? -22.865 -11.603 13.043 1.00 51.88 207 THR A CA 1
ATOM 1581 C C . THR A 1 207 ? -24.325 -11.913 13.360 1.00 51.88 207 THR A C 1
ATOM 1583 O O . THR A 1 207 ? -25.030 -11.079 13.924 1.00 51.88 207 THR A O 1
ATOM 1586 N N . GLN A 1 208 ? -24.807 -13.086 12.949 1.00 55.84 208 GLN A N 1
ATOM 1587 C CA . GLN A 1 208 ? -26.145 -13.559 13.309 1.00 55.84 208 GLN A CA 1
ATOM 1588 C C . GLN A 1 208 ? -26.052 -14.391 14.586 1.00 55.84 208 GLN A C 1
ATOM 1590 O O . GLN A 1 208 ? -25.466 -15.472 14.586 1.00 55.84 208 GLN A O 1
ATOM 1595 N N . THR A 1 209 ? -26.647 -13.902 15.670 1.00 50.88 209 THR A N 1
ATOM 1596 C CA . THR A 1 209 ? -26.830 -14.689 16.892 1.00 50.88 209 THR A CA 1
ATOM 1597 C C . THR A 1 209 ? -28.230 -15.287 16.852 1.00 50.88 209 THR A C 1
ATOM 1599 O O . THR A 1 209 ? -29.207 -14.618 17.183 1.00 50.88 209 THR A O 1
ATOM 1602 N N . ALA A 1 210 ? -28.347 -16.530 16.385 1.00 54.47 210 ALA A N 1
ATOM 1603 C CA . ALA A 1 210 ? -29.605 -17.264 16.430 1.00 54.47 210 ALA A CA 1
ATOM 1604 C C . ALA A 1 210 ? -29.790 -17.853 17.835 1.00 54.47 210 ALA A C 1
ATOM 1606 O O . ALA A 1 210 ? -29.183 -18.865 18.180 1.00 54.47 210 ALA A O 1
ATOM 1607 N N . THR A 1 211 ? -30.625 -17.220 18.655 1.00 49.59 211 THR A N 1
ATOM 1608 C CA . THR A 1 211 ? -31.059 -17.806 19.927 1.00 49.59 211 THR A CA 1
ATOM 1609 C C . THR A 1 211 ? -32.155 -18.823 19.631 1.00 49.59 211 THR A C 1
ATOM 1611 O O . THR A 1 211 ? -33.341 -18.503 19.661 1.00 49.59 211 THR A O 1
ATOM 1614 N N . ILE A 1 212 ? -31.765 -20.049 19.287 1.00 56.06 212 ILE A N 1
ATOM 1615 C CA . ILE A 1 212 ? -32.718 -21.150 19.153 1.00 56.06 212 ILE A CA 1
ATOM 1616 C C . ILE A 1 212 ? -33.125 -21.543 20.576 1.00 56.06 212 ILE A C 1
ATOM 1618 O O . ILE A 1 212 ? -32.338 -22.141 21.306 1.00 56.06 212 ILE A O 1
ATOM 1622 N N . GLN A 1 213 ? -34.344 -21.191 20.988 1.00 56.47 213 GLN A N 1
ATOM 1623 C CA . GLN A 1 213 ? -34.971 -21.753 22.188 1.00 56.47 213 GLN A CA 1
ATOM 1624 C C . GLN A 1 213 ? -35.392 -23.202 21.897 1.00 56.47 213 GLN A C 1
ATOM 1626 O O . GLN A 1 213 ? -36.575 -23.519 21.861 1.00 56.47 213 GLN A O 1
ATOM 1631 N N . ALA A 1 214 ? -34.426 -24.078 21.618 1.00 67.25 214 ALA A N 1
ATOM 1632 C CA . ALA A 1 214 ? -34.684 -25.508 21.578 1.00 67.25 214 ALA A CA 1
ATOM 1633 C C . ALA A 1 214 ? -34.921 -25.970 23.017 1.00 67.25 214 ALA A C 1
ATOM 1635 O O . ALA A 1 214 ? -34.168 -25.598 23.925 1.00 67.25 214 ALA A O 1
ATOM 1636 N N . SER A 1 215 ? -35.973 -26.757 23.244 1.00 83.56 215 SER A N 1
ATOM 1637 C CA . SER A 1 215 ? -36.123 -27.408 24.539 1.00 83.56 215 SER A CA 1
ATOM 1638 C C . SER A 1 215 ? -34.960 -28.390 24.730 1.00 83.56 215 SER A C 1
ATOM 1640 O O . SER A 1 215 ? -34.411 -28.926 23.765 1.00 83.56 215 SER A O 1
ATOM 1642 N N . TRP A 1 216 ? -34.563 -28.647 25.977 1.00 89.62 216 TRP A N 1
ATOM 1643 C CA . TRP A 1 216 ? -33.516 -29.639 26.255 1.00 89.62 216 TRP A CA 1
ATOM 1644 C C . TRP A 1 216 ? -33.882 -31.021 25.676 1.00 89.62 216 TRP A C 1
ATOM 1646 O O . TRP A 1 216 ? -32.996 -31.768 25.269 1.00 89.62 216 TRP A O 1
ATOM 1656 N N . ALA A 1 217 ? -35.180 -31.339 25.599 1.00 90.88 217 ALA A N 1
ATOM 1657 C CA . ALA A 1 217 ? -35.703 -32.576 25.031 1.00 90.88 217 ALA A CA 1
ATOM 1658 C C . ALA A 1 217 ? -35.458 -32.669 23.516 1.00 90.88 217 ALA A C 1
ATOM 1660 O O . ALA A 1 217 ? -35.055 -33.729 23.035 1.00 90.88 217 ALA A O 1
ATOM 1661 N N . ASP A 1 218 ? -35.624 -31.569 22.775 1.00 88.94 218 ASP A N 1
ATOM 1662 C CA . ASP A 1 218 ? -35.374 -31.532 21.327 1.00 88.94 218 ASP A CA 1
ATOM 1663 C C . ASP A 1 218 ? -33.893 -31.770 21.012 1.00 88.94 218 ASP A C 1
ATOM 1665 O O . ASP A 1 218 ? -33.550 -32.540 20.112 1.00 88.94 218 ASP A O 1
ATOM 1669 N N . GLU A 1 219 ? -33.004 -31.143 21.787 1.00 88.38 219 GLU A N 1
ATOM 1670 C CA . GLU A 1 219 ? -31.560 -31.256 21.574 1.00 88.38 219 GLU A CA 1
ATOM 1671 C C . GLU A 1 219 ? -31.045 -32.659 21.925 1.00 88.38 219 GLU A C 1
ATOM 1673 O O . GLU A 1 219 ? -30.250 -33.241 21.184 1.00 88.38 219 GLU A O 1
ATOM 1678 N N . VAL A 1 220 ? -31.560 -33.255 23.008 1.00 92.81 220 VAL A N 1
ATOM 1679 C CA . VAL A 1 220 ? -31.273 -34.655 23.344 1.00 92.81 220 VAL A CA 1
ATOM 1680 C C . VAL A 1 220 ? -31.828 -35.596 22.277 1.00 92.81 220 VAL A C 1
ATOM 1682 O O . VAL A 1 220 ? -31.124 -36.515 21.869 1.00 92.81 220 VAL A O 1
ATOM 1685 N N . THR A 1 221 ? -33.053 -35.381 21.794 1.00 94.31 221 THR A N 1
ATOM 1686 C CA . THR A 1 221 ? -33.664 -36.239 20.765 1.00 94.31 221 THR A CA 1
ATOM 1687 C C . THR A 1 221 ? -32.829 -36.241 19.489 1.00 94.31 221 THR A C 1
ATOM 1689 O O . THR A 1 221 ? -32.514 -37.311 18.965 1.00 94.31 221 THR A O 1
ATOM 1692 N N . ARG A 1 222 ? -32.383 -35.060 19.036 1.00 91.75 222 ARG A N 1
ATOM 1693 C CA . ARG A 1 222 ? -31.488 -34.931 17.879 1.00 91.75 222 ARG A CA 1
ATOM 1694 C C . ARG A 1 222 ? -30.165 -35.664 18.105 1.00 91.75 222 ARG A C 1
ATOM 1696 O O . ARG A 1 222 ? -29.710 -36.392 17.226 1.00 91.75 222 ARG A O 1
ATOM 1703 N N . LEU A 1 223 ? -29.558 -35.510 19.284 1.00 92.38 223 LEU A N 1
ATOM 1704 C CA . LEU A 1 223 ? -28.324 -36.217 19.627 1.00 92.38 223 LEU A CA 1
ATOM 1705 C C . LEU A 1 223 ? -28.520 -37.742 19.602 1.00 92.38 223 LEU A C 1
ATOM 1707 O O . LEU A 1 223 ? -27.695 -38.453 19.032 1.00 92.38 223 LEU A O 1
ATOM 1711 N N . LEU A 1 224 ? -29.615 -38.255 20.172 1.00 94.69 224 LEU A N 1
ATOM 1712 C CA . LEU A 1 224 ? -29.929 -39.689 20.185 1.00 94.69 224 LEU A CA 1
ATOM 1713 C C . LEU A 1 224 ? -30.211 -40.241 18.782 1.00 94.69 224 LEU A C 1
ATOM 1715 O O . LEU A 1 224 ? -29.915 -41.406 18.514 1.00 94.69 224 LEU A O 1
ATOM 1719 N N . GLU A 1 225 ? -30.749 -39.427 17.874 1.00 93.88 225 GLU A N 1
ATOM 1720 C CA . GLU A 1 225 ? -30.896 -39.794 16.465 1.00 93.88 225 GLU A CA 1
ATOM 1721 C C . GLU A 1 225 ? -29.531 -39.925 15.776 1.00 93.88 225 GLU A C 1
ATOM 1723 O O . GLU A 1 225 ? -29.269 -40.944 15.137 1.00 93.88 225 GLU A O 1
ATOM 1728 N N . ILE A 1 226 ? -28.627 -38.957 15.972 1.00 91.12 226 ILE A N 1
ATOM 1729 C CA . ILE A 1 226 ? -27.257 -38.999 15.431 1.00 91.12 226 ILE A CA 1
ATOM 1730 C C . ILE A 1 226 ? -26.496 -40.215 15.973 1.00 91.12 226 ILE A C 1
ATOM 1732 O O . ILE A 1 226 ? -25.834 -40.927 15.210 1.00 91.12 226 ILE A O 1
ATOM 1736 N N . VAL A 1 227 ? -26.605 -40.485 17.280 1.00 90.75 227 VAL A N 1
ATOM 1737 C CA . VAL A 1 227 ? -26.016 -41.680 17.904 1.00 90.75 227 VAL A CA 1
ATOM 1738 C C . VAL A 1 227 ? -26.605 -42.941 17.269 1.00 90.75 227 VAL A C 1
ATOM 1740 O O . VAL A 1 227 ? -25.844 -43.805 16.842 1.00 90.75 227 VAL A O 1
ATOM 1743 N N . GLY A 1 228 ? -27.931 -43.021 17.117 1.00 90.75 228 GLY A N 1
ATOM 1744 C CA . GLY A 1 228 ? -28.608 -44.156 16.485 1.00 90.75 228 GLY A CA 1
ATOM 1745 C C . GLY A 1 228 ? -28.183 -44.399 15.032 1.00 90.75 228 GLY A C 1
ATOM 1746 O O . GLY A 1 228 ? -27.922 -45.537 14.653 1.00 90.75 228 GLY A O 1
ATOM 1747 N N . GLN A 1 229 ? -28.040 -43.345 14.226 1.00 90.75 229 GLN A N 1
ATOM 1748 C CA . GLN A 1 229 ? -27.535 -43.444 12.849 1.00 90.75 229 GLN A CA 1
ATOM 1749 C C . GLN A 1 229 ? -26.068 -43.901 12.811 1.00 90.75 229 GLN A C 1
ATOM 1751 O O . GLN A 1 229 ? -25.672 -44.676 11.940 1.00 90.75 229 GLN A O 1
ATOM 1756 N N . SER A 1 230 ? -25.269 -43.466 13.787 1.00 88.94 230 SER A N 1
ATOM 1757 C CA . SER A 1 230 ? -23.853 -43.827 13.911 1.00 88.94 230 SER A CA 1
ATOM 1758 C C . SER A 1 230 ? -23.640 -45.282 14.345 1.00 88.94 230 SER A C 1
ATOM 1760 O O . SER A 1 230 ? -22.593 -45.856 14.047 1.00 88.94 230 SER A O 1
ATOM 1762 N N . MET A 1 231 ? -24.624 -45.906 15.005 1.00 88.12 231 MET A N 1
ATOM 1763 C CA . MET A 1 231 ? -24.533 -47.300 15.458 1.00 88.12 231 MET A CA 1
ATOM 1764 C C . MET A 1 231 ? -24.338 -48.298 14.317 1.00 88.12 231 MET A C 1
ATOM 1766 O O . MET A 1 231 ? -23.648 -49.292 14.513 1.00 88.12 231 MET A O 1
ATOM 1770 N N . ALA A 1 232 ? -24.857 -48.016 13.118 1.00 88.31 232 ALA A N 1
ATOM 1771 C CA . ALA A 1 232 ? -24.669 -48.881 11.951 1.00 88.31 232 ALA A CA 1
ATOM 1772 C C . ALA A 1 232 ? -23.203 -48.962 11.474 1.00 88.31 232 ALA A C 1
ATOM 1774 O O . ALA A 1 232 ? -22.843 -49.886 10.748 1.00 88.31 232 ALA A O 1
ATOM 1775 N N . ALA A 1 233 ? -22.361 -47.998 11.860 1.00 86.94 233 ALA A N 1
ATOM 1776 C CA . ALA A 1 233 ? -20.937 -47.966 11.525 1.00 86.94 233 ALA A CA 1
ATOM 1777 C C . ALA A 1 233 ? -20.040 -48.541 12.638 1.00 86.94 233 ALA A C 1
ATOM 1779 O O . ALA A 1 233 ? -18.823 -48.634 12.457 1.00 86.94 233 ALA A O 1
ATOM 1780 N N . LEU A 1 234 ? -20.612 -48.891 13.795 1.00 86.12 234 LEU A N 1
ATOM 1781 C CA . LEU A 1 234 ? -19.879 -49.430 14.937 1.00 86.12 234 LEU A CA 1
ATOM 1782 C C . LEU A 1 234 ? -19.820 -50.967 14.874 1.00 86.12 234 LEU A C 1
ATOM 1784 O O . LEU A 1 234 ? -20.722 -51.592 14.323 1.00 86.12 234 LEU A O 1
ATOM 1788 N N . PRO A 1 235 ? -18.781 -51.606 15.448 1.00 88.69 235 PRO A N 1
ATOM 1789 C CA . PRO A 1 235 ? -18.752 -53.062 15.586 1.00 88.69 235 PRO A CA 1
ATOM 1790 C C . PRO A 1 235 ? -19.966 -53.575 16.377 1.00 88.69 235 PRO A C 1
ATOM 1792 O O . PRO A 1 235 ? -20.307 -52.976 17.396 1.00 88.69 235 PRO A O 1
ATOM 1795 N N . ASP A 1 236 ? -20.547 -54.715 15.986 1.00 89.12 236 ASP A N 1
ATOM 1796 C CA . ASP A 1 236 ? -21.786 -55.263 16.577 1.00 89.12 236 ASP A CA 1
ATOM 1797 C C . ASP A 1 236 ? -21.768 -55.291 18.113 1.00 89.12 236 ASP A C 1
ATOM 1799 O O . ASP A 1 236 ? -22.684 -54.804 18.763 1.00 89.12 236 ASP A O 1
ATOM 1803 N N . LYS A 1 237 ? -20.655 -55.736 18.714 1.00 87.50 237 LYS A N 1
ATOM 1804 C CA . LYS A 1 237 ? -20.492 -55.792 20.179 1.00 87.50 237 LYS A CA 1
ATOM 1805 C C . LYS A 1 237 ? -20.624 -54.430 20.873 1.00 87.50 237 LYS A C 1
ATOM 1807 O O . LYS A 1 237 ? -21.015 -54.369 22.033 1.00 87.50 237 LYS A O 1
ATOM 1812 N N . VAL A 1 238 ? -20.235 -53.356 20.190 1.00 87.06 238 VAL A N 1
ATOM 1813 C CA . VAL A 1 238 ? -20.329 -51.975 20.678 1.00 87.06 238 VAL A CA 1
ATOM 1814 C C . VAL A 1 238 ? -21.745 -51.445 20.465 1.00 87.06 238 VAL A C 1
ATOM 1816 O O . VAL A 1 238 ? -22.307 -50.833 21.371 1.00 87.06 238 VAL A O 1
ATOM 1819 N N . GLY A 1 239 ? -22.341 -51.733 19.305 1.00 89.56 239 GLY A N 1
ATOM 1820 C CA . GLY A 1 239 ? -23.744 -51.427 19.023 1.00 89.56 239 GLY A CA 1
ATOM 1821 C C . GLY A 1 239 ? -24.687 -52.058 20.049 1.00 89.56 239 GLY A C 1
ATOM 1822 O O . GLY A 1 239 ? -25.495 -51.350 20.644 1.00 89.56 239 GLY A O 1
ATOM 1823 N N . ASP A 1 240 ? -24.514 -53.347 20.340 1.00 92.50 240 ASP A N 1
ATOM 1824 C CA . ASP A 1 240 ? -25.325 -54.099 21.306 1.00 92.50 240 ASP A CA 1
ATOM 1825 C C . ASP A 1 240 ? -25.242 -53.525 22.730 1.00 92.50 240 ASP A C 1
ATOM 1827 O O . ASP A 1 240 ? -26.223 -53.550 23.473 1.00 92.50 240 ASP A O 1
ATOM 1831 N N . ALA A 1 241 ? -24.085 -52.976 23.116 1.00 90.75 241 ALA A N 1
ATOM 1832 C CA . ALA A 1 241 ? -23.887 -52.357 24.425 1.00 90.75 241 ALA A CA 1
ATOM 1833 C C . ALA A 1 241 ? -24.505 -50.948 24.524 1.00 90.75 241 ALA A C 1
ATOM 1835 O O . ALA A 1 241 ? -25.000 -50.563 25.583 1.00 90.75 241 ALA A O 1
ATOM 1836 N N . ILE A 1 242 ? -24.490 -50.179 23.430 1.00 92.62 242 ILE A N 1
ATOM 1837 C CA . ILE A 1 242 ? -25.003 -48.799 23.382 1.00 92.62 242 ILE A CA 1
ATOM 1838 C C . ILE A 1 242 ? -26.523 -48.765 23.160 1.00 92.62 242 ILE A C 1
ATOM 1840 O O . ILE A 1 242 ? -27.195 -47.896 23.715 1.00 92.62 242 ILE A O 1
ATOM 1844 N N . ALA A 1 243 ? -27.081 -49.717 22.405 1.00 95.44 243 ALA A N 1
ATOM 1845 C CA . ALA A 1 243 ? -28.507 -49.796 22.077 1.00 95.44 243 ALA A CA 1
ATOM 1846 C C . ALA A 1 243 ? -29.454 -49.623 23.285 1.00 95.44 243 ALA A C 1
ATOM 1848 O O . ALA A 1 243 ? -30.321 -48.747 23.224 1.00 95.44 243 ALA A O 1
ATOM 1849 N N . PRO A 1 244 ? -29.299 -50.372 24.399 1.00 96.19 244 PRO A N 1
ATOM 1850 C CA . PRO A 1 244 ? -30.188 -50.218 25.548 1.00 96.19 244 PRO A CA 1
ATOM 1851 C C . PRO A 1 244 ? -30.042 -48.856 26.242 1.00 96.19 244 PRO A C 1
ATOM 1853 O O . PRO A 1 244 ? -31.014 -48.358 26.798 1.00 96.19 244 PRO A O 1
ATOM 1856 N N . LEU A 1 245 ? -28.862 -48.225 26.195 1.00 96.38 245 LEU A N 1
ATOM 1857 C CA . LEU A 1 245 ? -28.638 -46.901 26.789 1.00 96.38 245 LEU A CA 1
ATOM 1858 C C . LEU A 1 245 ? -29.291 -45.789 25.962 1.00 96.38 245 LEU A C 1
ATOM 1860 O O . LEU A 1 245 ? -29.810 -44.825 26.521 1.00 96.38 245 LEU A O 1
ATOM 1864 N N . VAL A 1 246 ? -29.270 -45.917 24.632 1.00 96.25 246 VAL A N 1
ATOM 1865 C CA . VAL A 1 246 ? -29.972 -44.989 23.733 1.00 96.25 246 VAL A CA 1
ATOM 1866 C C . VAL A 1 246 ? -31.475 -45.067 23.975 1.00 96.25 246 VAL A C 1
ATOM 1868 O O . VAL A 1 246 ? -32.127 -44.028 24.056 1.00 96.25 246 VAL A O 1
ATOM 1871 N N . GLU A 1 247 ? -32.016 -46.273 24.142 1.00 96.94 247 GLU A N 1
ATOM 1872 C CA . GLU A 1 247 ? -33.442 -46.447 24.413 1.00 96.94 247 GLU A CA 1
ATOM 1873 C C . GLU A 1 247 ? -33.836 -45.940 25.809 1.00 96.94 247 GLU A C 1
ATOM 1875 O O . GLU A 1 247 ? -34.804 -45.193 25.929 1.00 96.94 247 GLU A O 1
ATOM 1880 N N . ASP A 1 248 ? -33.029 -46.208 26.844 1.00 96.75 248 ASP A N 1
ATOM 1881 C CA . ASP A 1 248 ? -33.236 -45.654 28.193 1.00 96.75 248 ASP A CA 1
ATOM 1882 C C . ASP A 1 248 ? -33.238 -44.114 28.192 1.00 96.75 248 ASP A C 1
ATOM 1884 O O . ASP A 1 248 ? -34.051 -43.475 28.865 1.00 96.75 248 ASP A O 1
ATOM 1888 N N . ALA A 1 249 ? -32.364 -43.500 27.388 1.00 95.62 249 ALA A N 1
ATOM 1889 C CA . ALA A 1 249 ? -32.350 -42.055 27.203 1.00 95.62 249 ALA A CA 1
ATOM 1890 C C . ALA A 1 249 ? -33.611 -41.548 26.482 1.00 95.62 249 ALA A C 1
ATOM 1892 O O . ALA A 1 249 ? -34.143 -40.513 26.880 1.00 95.62 249 ALA A O 1
ATOM 1893 N N . ARG A 1 250 ? -34.120 -42.258 25.465 1.00 96.94 250 ARG A N 1
ATOM 1894 C CA . ARG A 1 250 ? -35.367 -41.886 24.766 1.00 96.94 250 ARG A CA 1
ATOM 1895 C C . ARG A 1 250 ? -36.580 -41.964 25.680 1.00 96.94 250 ARG A C 1
ATOM 1897 O O . ARG A 1 250 ? -37.378 -41.029 25.702 1.00 96.94 250 ARG A O 1
ATOM 1904 N N . GLU A 1 251 ? -36.694 -43.031 26.464 1.00 97.00 251 GLU A N 1
ATOM 1905 C CA . GLU A 1 251 ? -37.746 -43.156 27.475 1.00 97.00 251 GLU A CA 1
ATOM 1906 C C . GLU A 1 251 ? -37.648 -42.033 28.513 1.00 97.00 251 GLU A C 1
ATOM 1908 O O . GLU A 1 251 ? -38.657 -41.427 28.870 1.00 97.00 251 GLU A O 1
ATOM 1913 N N . GLY A 1 252 ? -36.428 -41.701 28.951 1.00 96.00 252 GLY A N 1
ATOM 1914 C CA . GLY A 1 252 ? -36.182 -40.580 29.855 1.00 96.00 252 GLY A CA 1
ATOM 1915 C C . GLY A 1 252 ? -36.591 -39.227 29.265 1.00 96.00 252 GLY A C 1
ATOM 1916 O O . GLY A 1 252 ? -37.123 -38.393 29.991 1.00 96.00 252 GLY A O 1
ATOM 1917 N N . VAL A 1 253 ? -36.389 -39.002 27.963 1.00 96.12 253 VAL A N 1
ATOM 1918 C CA . VAL A 1 253 ? -36.866 -37.787 27.279 1.00 96.12 253 VAL A CA 1
ATOM 1919 C C . VAL A 1 253 ? -38.392 -37.759 27.227 1.00 96.12 253 VAL A C 1
ATOM 1921 O O . VAL A 1 253 ? -38.982 -36.744 27.584 1.00 96.12 253 VAL A O 1
ATOM 1924 N N . ALA A 1 254 ? -39.035 -38.866 26.846 1.00 95.31 254 ALA A N 1
ATOM 1925 C CA . ALA A 1 254 ? -40.495 -38.957 26.760 1.00 95.31 254 ALA A CA 1
ATOM 1926 C C . ALA A 1 254 ? -41.190 -38.765 28.121 1.00 95.31 254 ALA A C 1
ATOM 1928 O O . ALA A 1 254 ? -42.296 -38.232 28.178 1.00 95.31 254 ALA A O 1
ATOM 1929 N N . ALA A 1 255 ? -40.537 -39.180 29.209 1.00 95.19 255 ALA A N 1
ATOM 1930 C CA . ALA A 1 255 ? -41.003 -38.991 30.582 1.00 95.19 255 ALA A CA 1
ATOM 1931 C C . ALA A 1 255 ? -40.537 -37.666 31.228 1.00 95.19 255 ALA A C 1
ATOM 1933 O O . ALA A 1 255 ? -40.837 -37.422 32.394 1.00 95.19 255 ALA A O 1
ATOM 1934 N N . GLU A 1 256 ? -39.789 -36.825 30.504 1.00 92.50 256 GLU A N 1
ATOM 1935 C CA . GLU A 1 256 ? -39.162 -35.588 31.001 1.00 92.50 256 GLU A CA 1
ATOM 1936 C C . GLU A 1 256 ? -38.215 -35.776 32.217 1.00 92.50 256 GLU A C 1
ATOM 1938 O O . GLU A 1 256 ? -37.959 -34.860 33.005 1.00 92.50 256 GLU A O 1
ATOM 1943 N N . GLU A 1 257 ? -37.607 -36.955 32.359 1.00 96.88 257 GLU A N 1
ATOM 1944 C CA . GLU A 1 257 ? -36.729 -37.324 33.473 1.00 96.88 257 GLU A CA 1
ATOM 1945 C C . GLU A 1 257 ? -35.250 -36.996 33.197 1.00 96.88 257 GLU A C 1
ATOM 1947 O O . GLU A 1 257 ? -34.420 -37.869 32.923 1.00 96.88 257 GLU A O 1
ATOM 1952 N N . LYS A 1 258 ? -34.870 -35.722 33.344 1.00 94.25 258 LYS A N 1
ATOM 1953 C CA . LYS A 1 258 ? -33.496 -35.234 33.087 1.00 94.25 258 LYS A CA 1
ATOM 1954 C C . LYS A 1 258 ? -32.385 -36.066 33.736 1.00 94.25 258 LYS A C 1
ATOM 1956 O O . LYS A 1 258 ? -31.349 -36.313 33.121 1.00 94.25 258 LYS A O 1
ATOM 1961 N N . SER A 1 259 ? -32.576 -36.513 34.979 1.00 94.06 259 SER A N 1
ATOM 1962 C CA . SER A 1 259 ? -31.570 -37.307 35.699 1.00 94.06 259 SER A CA 1
ATOM 1963 C C . SER A 1 259 ? -31.343 -38.688 35.078 1.00 94.06 259 SER A C 1
ATOM 1965 O O . SER A 1 259 ? -30.217 -39.186 35.111 1.00 94.06 259 SER A O 1
ATOM 1967 N N . ARG A 1 260 ? -32.389 -39.298 34.505 1.00 96.31 260 ARG A N 1
ATOM 1968 C CA . ARG A 1 260 ? -32.308 -40.581 33.797 1.00 96.31 260 ARG A CA 1
ATOM 1969 C C . ARG A 1 260 ? -31.563 -40.407 32.477 1.00 96.31 260 ARG A C 1
ATOM 1971 O O . ARG A 1 260 ? -30.559 -41.079 32.258 1.00 96.31 260 ARG A O 1
ATOM 1978 N N . VAL A 1 261 ? -31.950 -39.395 31.697 1.00 96.38 261 VAL A N 1
ATOM 1979 C CA . VAL A 1 261 ? -31.286 -39.022 30.437 1.00 96.38 261 VAL A CA 1
ATOM 1980 C C . VAL A 1 261 ? -29.801 -38.735 30.651 1.00 96.38 261 VAL A C 1
ATOM 1982 O O . VAL A 1 261 ? -28.949 -39.274 29.948 1.00 96.38 261 VAL A O 1
ATOM 1985 N N . LYS A 1 262 ? -29.462 -37.930 31.663 1.00 95.56 262 LYS A N 1
ATOM 1986 C CA . LYS A 1 262 ? -28.073 -37.580 31.981 1.00 95.56 262 LYS A CA 1
ATOM 1987 C C . LYS A 1 262 ? -27.233 -38.804 32.329 1.00 95.56 262 LYS A C 1
ATOM 1989 O O . LYS A 1 262 ? -26.082 -38.890 31.901 1.00 95.56 262 LYS A O 1
ATOM 1994 N N . ARG A 1 263 ? -27.796 -39.751 33.086 1.00 96.75 263 ARG A N 1
ATOM 1995 C CA . ARG A 1 263 ? -27.120 -41.005 33.440 1.00 96.75 263 ARG A CA 1
ATOM 1996 C C . ARG A 1 263 ? -26.856 -41.848 32.193 1.00 96.75 263 ARG A C 1
ATOM 1998 O O . ARG A 1 263 ? -25.714 -42.245 31.988 1.00 96.75 263 ARG A O 1
ATOM 2005 N N . ALA A 1 264 ? -27.868 -42.042 31.349 1.00 95.88 264 ALA A N 1
ATOM 2006 C CA . ALA A 1 264 ? -27.744 -42.796 30.105 1.00 95.88 264 ALA A CA 1
ATOM 2007 C C . ALA A 1 264 ? -26.705 -42.173 29.154 1.00 95.88 264 ALA A C 1
ATOM 2009 O O . ALA A 1 264 ? -25.788 -42.862 28.709 1.00 95.88 264 ALA A O 1
ATOM 2010 N N . LEU A 1 265 ? -26.761 -40.855 28.925 1.00 95.12 265 LEU A N 1
ATOM 2011 C CA . LEU A 1 265 ? -25.778 -40.135 28.105 1.00 95.12 265 LEU A CA 1
ATOM 2012 C C . LEU A 1 265 ? -24.358 -40.204 28.682 1.00 95.12 265 LEU A C 1
ATOM 2014 O O . LEU A 1 265 ? -23.402 -40.370 27.926 1.00 95.12 265 LEU A O 1
ATOM 2018 N N . SER A 1 266 ? -24.206 -40.128 30.008 1.00 94.19 266 SER A N 1
ATOM 2019 C CA . SER A 1 266 ? -22.897 -40.280 30.663 1.00 94.19 266 SER A CA 1
ATOM 2020 C C . SER A 1 266 ? -22.323 -41.682 30.449 1.00 94.19 266 SER A C 1
ATOM 2022 O O . SER A 1 266 ? -21.134 -41.824 30.172 1.00 94.19 266 SER A O 1
ATOM 2024 N N . SER A 1 267 ? -23.163 -42.718 30.532 1.00 94.56 267 SER A N 1
ATOM 2025 C CA . SER A 1 267 ? -22.763 -44.099 30.249 1.00 94.56 267 SER A CA 1
ATOM 2026 C C . SER A 1 267 ? -22.378 -44.299 28.781 1.00 94.56 267 SER A C 1
ATOM 2028 O O . SER A 1 267 ? -21.369 -44.946 28.511 1.00 94.56 267 SER A O 1
ATOM 2030 N N . ILE A 1 268 ? -23.113 -43.691 27.840 1.00 93.00 268 ILE A N 1
ATOM 2031 C CA . ILE A 1 268 ? -22.765 -43.706 26.408 1.00 93.00 268 ILE A CA 1
ATOM 2032 C C . ILE A 1 268 ? -21.414 -43.017 26.179 1.00 93.00 268 ILE A C 1
ATOM 2034 O O . ILE A 1 268 ? -20.545 -43.581 25.517 1.00 93.00 268 ILE A O 1
ATOM 2038 N N . ALA A 1 269 ? -21.203 -41.827 26.751 1.00 90.69 269 ALA A N 1
ATOM 2039 C CA . ALA A 1 269 ? -19.945 -41.093 26.618 1.00 90.69 269 ALA A CA 1
ATOM 2040 C C . ALA A 1 269 ? -18.753 -41.873 27.192 1.00 90.69 269 ALA A C 1
ATOM 2042 O O . ALA A 1 269 ? -17.709 -41.950 26.544 1.00 90.69 269 ALA A O 1
ATOM 2043 N N . GLY A 1 270 ? -18.917 -42.483 28.372 1.00 90.06 270 GLY A N 1
ATOM 2044 C CA . GLY A 1 270 ? -17.896 -43.337 28.981 1.00 90.06 270 GLY A CA 1
ATOM 2045 C C . GLY A 1 270 ? -17.532 -44.515 28.079 1.00 90.06 270 GLY A C 1
ATOM 2046 O O . GLY A 1 270 ? -16.362 -44.721 27.773 1.00 90.06 270 GLY A O 1
ATOM 2047 N N . PHE A 1 271 ? -18.540 -45.214 27.551 1.00 88.69 271 PHE A N 1
ATOM 2048 C CA . PHE A 1 271 ? -18.322 -46.343 26.649 1.00 88.69 271 PHE A CA 1
ATOM 2049 C C . PHE A 1 271 ? -17.594 -45.931 25.358 1.00 88.69 271 PHE A C 1
ATOM 2051 O O . PHE A 1 271 ? -16.660 -46.604 24.923 1.00 88.69 271 PHE A O 1
ATOM 2058 N N . LEU A 1 272 ? -17.978 -44.805 24.748 1.00 86.94 272 LEU A N 1
ATOM 2059 C CA . LEU A 1 272 ? -17.336 -44.297 23.530 1.00 86.94 272 LEU A CA 1
ATOM 2060 C C . LEU A 1 272 ? -15.873 -43.893 23.760 1.00 86.94 272 LEU A C 1
ATOM 2062 O O . LEU A 1 272 ? -15.040 -44.102 22.875 1.00 86.94 272 LEU A O 1
ATOM 2066 N N . ASN A 1 273 ? -15.563 -43.347 24.936 1.00 84.69 273 ASN A N 1
ATOM 2067 C CA . ASN A 1 273 ? -14.209 -42.949 25.304 1.00 84.69 273 ASN A CA 1
ATOM 2068 C C . ASN A 1 273 ? -13.308 -44.163 25.595 1.00 84.69 273 ASN A C 1
ATOM 2070 O O . ASN A 1 273 ? -12.155 -44.188 25.167 1.00 84.69 273 ASN A O 1
ATOM 2074 N N . ASP A 1 274 ? -13.848 -45.190 26.254 1.00 84.38 274 ASP A N 1
ATOM 2075 C CA . ASP A 1 274 ? -13.097 -46.395 26.624 1.00 84.38 274 ASP A CA 1
ATOM 2076 C C . ASP A 1 274 ? -12.827 -47.319 25.425 1.00 84.38 274 ASP A C 1
ATOM 2078 O O . ASP A 1 274 ? -11.821 -48.029 25.392 1.00 84.38 274 ASP A O 1
ATOM 2082 N N . THR A 1 275 ? -13.691 -47.302 24.405 1.00 74.25 275 THR A N 1
ATOM 2083 C CA . THR A 1 275 ? -13.660 -48.315 23.333 1.00 74.25 275 THR A CA 1
ATOM 2084 C C . THR A 1 275 ? -12.812 -47.932 22.108 1.00 74.25 275 THR A C 1
ATOM 2086 O O . THR A 1 275 ? -12.927 -48.563 21.064 1.00 74.25 275 THR A O 1
ATOM 2089 N N . ALA A 1 276 ? -11.932 -46.925 22.192 1.00 60.00 276 ALA A N 1
ATOM 2090 C CA . ALA A 1 276 ? -11.078 -46.475 21.075 1.00 60.00 276 ALA A CA 1
ATOM 2091 C C . ALA A 1 276 ? -11.837 -46.359 19.730 1.00 60.00 276 ALA A C 1
ATOM 2093 O O . ALA A 1 276 ? -11.333 -46.757 18.678 1.00 60.00 276 ALA A O 1
ATOM 2094 N N . ALA A 1 277 ? -13.065 -45.823 19.760 1.00 61.28 277 ALA A N 1
ATOM 2095 C CA . ALA A 1 277 ? -14.037 -45.846 18.657 1.00 61.28 277 ALA A CA 1
ATOM 2096 C C . ALA A 1 277 ? -13.689 -44.926 17.455 1.00 61.28 277 ALA A C 1
ATOM 2098 O O . ALA A 1 277 ? -14.564 -44.481 16.707 1.00 61.28 277 ALA A O 1
ATOM 2099 N N . GLY A 1 278 ? -12.403 -44.638 17.242 1.00 72.88 278 GLY A N 1
ATOM 2100 C CA . GLY A 1 278 ? -11.897 -43.849 16.124 1.00 72.88 278 GLY A CA 1
ATOM 2101 C C . GLY A 1 278 ? -12.434 -42.414 16.080 1.00 72.88 278 GLY A C 1
ATOM 2102 O O . GLY A 1 278 ? -12.876 -41.846 17.079 1.00 72.88 278 GLY A O 1
ATOM 2103 N N . ALA A 1 279 ? -12.389 -41.813 14.887 1.00 74.19 279 ALA A N 1
ATOM 2104 C CA . ALA A 1 279 ? -12.799 -40.425 14.657 1.00 74.19 279 ALA A CA 1
ATOM 2105 C C . ALA A 1 279 ? -14.289 -40.167 14.961 1.00 74.19 279 ALA A C 1
ATOM 2107 O O . ALA A 1 279 ? -14.646 -39.077 15.406 1.00 74.19 279 ALA A O 1
ATOM 2108 N N . LEU A 1 280 ? -15.149 -41.174 14.764 1.00 74.19 280 LEU A N 1
ATOM 2109 C CA . LEU A 1 280 ? -16.586 -41.071 15.025 1.00 74.19 280 LEU A CA 1
ATOM 2110 C C . LEU A 1 280 ? -16.882 -41.010 16.531 1.00 74.19 280 LEU A C 1
ATOM 2112 O O . LEU A 1 280 ? -17.650 -40.156 16.973 1.00 74.19 280 LEU A O 1
ATOM 2116 N N . GLY A 1 281 ? -16.205 -41.847 17.327 1.00 76.69 281 GLY A N 1
ATOM 2117 C CA . GLY A 1 281 ? -16.271 -41.785 18.789 1.00 76.69 281 GLY A CA 1
ATOM 2118 C C . GLY A 1 281 ? -15.800 -40.438 19.334 1.00 76.69 281 GLY A C 1
ATOM 2119 O O . GLY A 1 281 ? -16.453 -39.870 20.206 1.00 76.69 281 GLY A O 1
ATOM 2120 N N . GLY A 1 282 ? -14.731 -39.878 18.756 1.00 78.88 282 GLY A N 1
ATOM 2121 C CA . GLY A 1 282 ? -14.239 -38.545 19.109 1.00 78.88 282 GLY A CA 1
ATOM 2122 C C . GLY A 1 282 ? -15.269 -37.439 18.862 1.00 78.88 282 GLY A C 1
ATOM 2123 O O . GLY A 1 282 ? -15.460 -36.577 19.715 1.00 78.88 282 GLY A O 1
ATOM 2124 N N . HIS A 1 283 ? -15.984 -37.479 17.733 1.00 82.25 283 HIS A N 1
ATOM 2125 C CA . HIS A 1 283 ? -17.008 -36.477 17.432 1.00 82.25 283 HIS A CA 1
ATOM 2126 C C . HIS A 1 283 ? -18.192 -36.547 18.409 1.00 82.25 283 HIS A C 1
ATOM 2128 O O . HIS A 1 283 ? -18.561 -35.535 19.007 1.00 82.25 283 HIS A O 1
ATOM 2134 N N . LEU A 1 284 ? -18.733 -37.744 18.653 1.00 82.88 284 LEU A N 1
ATOM 2135 C CA . LEU A 1 284 ? -19.845 -37.940 19.591 1.00 82.88 284 LEU A CA 1
ATOM 2136 C C . LEU A 1 284 ? -19.456 -37.586 21.035 1.00 82.88 284 LEU A C 1
ATOM 2138 O O . LEU A 1 284 ? -20.223 -36.926 21.739 1.00 82.88 284 LEU A O 1
ATOM 2142 N N . ALA A 1 285 ? -18.236 -37.933 21.456 1.00 81.75 285 ALA A N 1
ATOM 2143 C CA . ALA A 1 285 ? -17.715 -37.595 22.779 1.00 81.75 285 ALA A CA 1
ATOM 2144 C C . ALA A 1 285 ? -17.599 -36.078 23.014 1.00 81.75 285 ALA A C 1
ATOM 2146 O O . ALA A 1 285 ? -17.663 -35.639 24.159 1.00 81.75 285 ALA A O 1
ATOM 2147 N N . THR A 1 286 ? -17.473 -35.262 21.958 1.00 84.00 286 THR A N 1
ATOM 2148 C CA . THR A 1 286 ? -17.478 -33.792 22.087 1.00 84.00 286 THR A CA 1
ATOM 2149 C C . THR A 1 286 ? -18.879 -33.184 22.166 1.00 84.00 286 THR A C 1
ATOM 2151 O O . THR A 1 286 ? -19.048 -32.145 22.802 1.00 84.00 286 THR A O 1
ATOM 2154 N N . GLN A 1 287 ? -19.889 -33.827 21.572 1.00 85.12 287 GLN A N 1
ATOM 2155 C CA . GLN A 1 287 ? -21.266 -33.318 21.551 1.00 85.12 287 GLN A CA 1
ATOM 2156 C C . GLN A 1 287 ? -22.047 -33.672 22.822 1.00 85.12 287 GLN A C 1
ATOM 2158 O O . GLN A 1 287 ? -22.801 -32.843 23.333 1.00 85.12 287 GLN A O 1
ATOM 2163 N N . ILE A 1 288 ? -21.839 -34.868 23.386 1.00 86.88 288 ILE A N 1
ATOM 2164 C CA . ILE A 1 288 ? -22.566 -35.315 24.586 1.00 86.88 288 ILE A CA 1
ATOM 2165 C C . ILE A 1 288 ? -22.389 -34.345 25.780 1.00 86.88 288 ILE A C 1
ATOM 2167 O O . ILE A 1 288 ? -23.397 -33.975 26.383 1.00 86.88 288 ILE A O 1
ATOM 2171 N N . PRO A 1 289 ? -21.180 -33.844 26.117 1.00 85.19 289 PRO A N 1
ATOM 2172 C CA . PRO A 1 289 ? -20.999 -32.866 27.196 1.00 85.19 289 PRO A CA 1
ATOM 2173 C C . PRO A 1 289 ? -21.742 -31.545 26.985 1.00 85.19 289 PRO A C 1
ATOM 2175 O O . PRO A 1 289 ? -22.207 -30.952 27.957 1.00 85.19 289 PRO A O 1
ATOM 2178 N N . GLN A 1 290 ? -21.882 -31.097 25.733 1.00 83.88 290 GLN A N 1
ATOM 2179 C CA . GLN A 1 290 ? -22.591 -29.858 25.403 1.00 83.88 290 GLN A CA 1
ATOM 2180 C C . GLN A 1 290 ? -24.086 -29.993 25.702 1.00 83.88 290 GLN A C 1
ATOM 2182 O O . GLN A 1 290 ? -24.670 -29.112 26.327 1.00 83.88 290 GLN A O 1
ATOM 2187 N N . VAL A 1 291 ? -24.685 -31.135 25.350 1.00 84.31 291 VAL A N 1
ATOM 2188 C CA . VAL A 1 291 ? -26.093 -31.425 25.655 1.00 84.31 291 VAL A CA 1
ATOM 2189 C C . VAL A 1 291 ? -26.299 -31.708 27.146 1.00 84.31 291 VAL A C 1
ATOM 2191 O O . VAL A 1 291 ? -27.277 -31.251 27.730 1.00 84.31 291 VAL A O 1
ATOM 2194 N N . MET A 1 292 ? -25.353 -32.377 27.815 1.00 86.00 292 MET A N 1
ATOM 2195 C CA . MET A 1 292 ? -25.417 -32.598 29.267 1.00 86.00 292 MET A CA 1
ATOM 2196 C C . MET A 1 292 ? -25.402 -31.302 30.088 1.00 86.00 292 MET A C 1
ATOM 2198 O O . MET A 1 292 ? -25.904 -31.304 31.211 1.00 86.00 292 MET A O 1
ATOM 2202 N N . ALA A 1 293 ? -24.847 -30.207 29.560 1.00 85.75 293 ALA A N 1
ATOM 2203 C CA . ALA A 1 293 ? -24.894 -28.898 30.211 1.00 85.75 293 ALA A CA 1
ATOM 2204 C C . ALA A 1 293 ? -26.307 -28.278 30.216 1.00 85.75 293 ALA A C 1
ATOM 2206 O O . ALA A 1 293 ? -26.574 -27.381 31.013 1.00 85.75 293 ALA A O 1
ATOM 2207 N N . LEU A 1 294 ? -27.211 -28.771 29.359 1.00 82.44 294 LEU A N 1
ATOM 2208 C CA . LEU A 1 294 ? -28.618 -28.356 29.278 1.00 82.44 294 LEU A CA 1
ATOM 2209 C C . LEU A 1 294 ? -29.544 -29.192 30.194 1.00 82.44 294 LEU A C 1
ATOM 2211 O O . LEU A 1 294 ? -30.698 -28.810 30.428 1.00 82.44 294 LEU A O 1
ATOM 2215 N N . LEU A 1 295 ? -29.041 -30.328 30.706 1.00 81.12 295 LEU A N 1
ATOM 2216 C CA . LEU A 1 295 ? -29.736 -31.287 31.581 1.00 81.12 295 LEU A CA 1
ATOM 2217 C C . LEU A 1 295 ? -29.524 -30.990 33.069 1.00 81.12 295 LEU A C 1
ATOM 2219 O O . LEU A 1 295 ? -30.536 -30.583 33.684 1.00 81.12 295 LEU A O 1
#

Radius of gyration: 33.39 Å; Cα contacts (8 Å, |Δi|>4): 281; chains: 1; bounding box: 71×80×71 Å

Secondary structure (DSSP, 8-state):
-----HHHHHHHHHHHHHHHHHHHSTT-EEEHHHHHHHS-GGG---HHHHHHHHHHHHHTTSEEEEEETTEEEEEEE-HHHHHHHHHHHHHHT-HHHHHHHHHHHHHHHHHIIIIIT-PPP-HHHHHHTT-EETTEEP-HHHHHHHHHHHHHTTSB-TTSSPBPHHHHHHHHTT--GGGTTT------------S--------TT----------HHHHHHHHHHHHHHHHTTS-HHHHHHHHHHHHHHHHHHHTT-HHHHHHHHHHHHHHHHHTT-HHHHHHHHHHHHHHHTT-

Mean predicted aligned error: 13.43 Å

Foldseek 3Di:
DDDDDLLRLLLLQLLLLLLVVLVVDPVSKDFLVNSVVSDDVVNVQDQVNSLVSLVVCVVVVQWDFDADPVGTGIIHGDPNSNVSSVVLVVCQPPPVVFLQVLLLLLLLVLCCQCVVVVHFDDLVVSQVVQDGDSNDGDDPVSSVVSVVVCVVLQQADPPGSHGDPVSNVCVVVVHGPVCSVVPPPPPPPDDDDPDDDDDDPDDPPDDDDDPPPDQLLNLLVVLLVLVVVCLVVFDPVLSVVLVVLSVQLNVCSVVVPLVSNLVSLVVNLVSLVVVPRPPSSVVSNVSSVVSNVSD